Protein AF-A0A8T7EUI3-F1 (afdb_monomer)

pLDDT: mean 72.47, std 16.85, range [37.56, 93.69]

Sequence (230 aa):
MLGSYPFPSWFANTVIYAVFVTILRLAFDLLAGYALARMTFPGRRLMFFVVLGTLMIPAVVLIIPRFIILREIGILNTYQGLIFALAADAFGVFLMKQFFESIPTEIEEAAQVDGANRFTMFFRIVLPMATPAPHRADDLQLSGDVEQLHGRADHRRRQGGLMESAAGHGAAQGAVRRDAGVEHVPRRRGVHHHSNGDPVLRLPALLRGRRELFGPQGMTAARLRDGGVG

Solvent-accessible surface area (backbone atoms only — not comparable to full-atom values): 14368 Å² total; per-residue (Å²): 136,78,85,84,57,71,55,71,59,54,50,50,53,50,51,55,47,53,53,52,34,51,54,48,19,50,53,44,16,47,50,51,5,46,44,67,53,70,54,89,56,96,59,49,69,57,53,51,51,52,35,55,53,49,60,73,49,58,72,76,70,51,49,60,61,49,51,50,55,30,50,76,72,67,31,55,94,36,75,65,30,56,34,63,71,57,28,67,50,49,64,50,22,50,52,36,20,54,54,53,63,69,51,66,64,66,63,55,52,51,41,44,74,74,66,46,49,71,68,52,42,42,65,72,51,52,48,59,69,73,43,85,57,67,82,52,55,56,54,54,51,48,55,56,50,53,50,53,52,50,54,54,50,52,54,50,52,54,51,52,54,50,52,54,52,50,53,56,51,52,65,60,52,67,73,65,68,82,76,77,77,86,88,90,87,88,85,89,78,88,84,88,86,88,82,84,87,85,94,70,88,80,75,76,94,80,82,86,84,84,88,80,89,77,78,90,80,87,73,91,76,90,88,90,88,84,81,85,89,133

Mean predicted aligned error: 18.72 Å

Nearest PDB structures (foldseek):
  4tqv-assembly2_F  TM=9.045E-01  e=5.772E-06  Sphingomonas sp.
  2r6g-assembly1_G  TM=8.383E-01  e=9.291E-05  Escherichia coli K-12
  3puv-assembly1_G  TM=8.392E-01  e=1.564E-04  Escherichia coli K-12
  4jbw-assembly2_I  TM=7.938E-01  e=4.185E-04  Escherichia coli K-12

Structure (mmCIF, N/CA/C/O backbone):
data_AF-A0A8T7EUI3-F1
#
_entry.id   AF-A0A8T7EUI3-F1
#
loop_
_atom_site.group_PDB
_atom_site.id
_atom_site.type_symbol
_atom_site.label_atom_id
_atom_site.label_alt_id
_atom_site.label_comp_id
_atom_site.label_asym_id
_atom_site.label_entity_id
_atom_site.label_seq_id
_atom_site.pdbx_PDB_ins_code
_atom_site.Cartn_x
_atom_site.Cartn_y
_atom_site.Cartn_z
_atom_site.occupancy
_atom_site.B_iso_or_equiv
_atom_site.auth_seq_id
_atom_site.auth_comp_id
_atom_site.auth_asym_id
_atom_site.auth_atom_id
_atom_site.pdbx_PDB_model_num
ATOM 1 N N . MET A 1 1 ? 34.599 -2.472 -21.985 1.00 50.53 1 MET A N 1
ATOM 2 C CA . MET A 1 1 ? 33.401 -2.422 -22.858 1.00 50.53 1 MET A CA 1
ATOM 3 C C . MET A 1 1 ? 32.114 -1.958 -22.143 1.00 50.53 1 MET A C 1
ATOM 5 O O . MET A 1 1 ? 31.090 -1.871 -22.796 1.00 50.53 1 MET A O 1
ATOM 9 N N . LEU A 1 2 ? 32.147 -1.577 -20.851 1.00 57.50 2 LEU A N 1
ATOM 10 C CA . LEU A 1 2 ? 30.978 -1.081 -20.089 1.00 57.50 2 LEU A CA 1
ATOM 11 C C . LEU A 1 2 ? 30.831 0.461 -20.056 1.00 57.50 2 LEU A C 1
ATOM 13 O O . LEU A 1 2 ? 29.859 0.965 -19.513 1.00 57.50 2 LEU A O 1
ATOM 17 N N . GLY A 1 3 ? 31.785 1.216 -20.617 1.00 59.91 3 GLY A N 1
ATOM 18 C CA . GLY A 1 3 ? 31.834 2.686 -20.517 1.00 59.91 3 GLY A CA 1
ATOM 19 C C . GLY A 1 3 ? 31.151 3.465 -21.650 1.00 59.91 3 GLY A C 1
ATOM 20 O O . GLY A 1 3 ? 31.160 4.688 -21.615 1.00 59.91 3 GLY A O 1
ATOM 21 N N . SER A 1 4 ? 30.589 2.785 -22.657 1.00 64.31 4 SER A N 1
ATOM 22 C CA . SER A 1 4 ? 30.016 3.420 -23.863 1.00 64.31 4 SER A CA 1
ATOM 23 C C . SER A 1 4 ? 28.486 3.382 -23.928 1.00 64.31 4 SER A C 1
ATOM 25 O O . SER A 1 4 ? 27.907 3.916 -24.867 1.00 64.31 4 SER A O 1
ATOM 27 N N . TYR A 1 5 ? 27.825 2.774 -22.939 1.00 65.25 5 TYR A N 1
ATOM 28 C CA . TYR A 1 5 ? 26.369 2.798 -22.814 1.00 65.25 5 TYR A CA 1
ATOM 29 C C . TYR A 1 5 ? 25.971 3.729 -21.666 1.00 65.25 5 TYR A C 1
ATOM 31 O O . TYR A 1 5 ? 26.612 3.679 -20.614 1.00 65.25 5 TYR A O 1
ATOM 39 N N . PRO A 1 6 ? 24.894 4.527 -21.802 1.00 77.06 6 PRO A N 1
ATOM 40 C CA . PRO A 1 6 ? 24.341 5.341 -20.718 1.00 77.06 6 PRO A CA 1
ATOM 41 C C . PRO A 1 6 ? 23.613 4.467 -19.673 1.00 77.06 6 PRO A C 1
ATOM 43 O O . PRO A 1 6 ? 22.503 4.767 -19.237 1.00 77.06 6 PRO A O 1
ATOM 46 N N . PHE A 1 7 ? 24.243 3.364 -19.259 1.00 79.31 7 PHE A N 1
ATOM 47 C CA . PHE A 1 7 ? 23.735 2.417 -18.274 1.00 79.31 7 PHE A CA 1
ATOM 48 C C . PHE A 1 7 ? 23.413 3.087 -16.927 1.00 79.31 7 PHE A C 1
ATOM 50 O O . PHE A 1 7 ? 22.321 2.841 -16.414 1.00 79.31 7 PHE A O 1
ATOM 57 N N . PRO A 1 8 ? 24.255 3.993 -16.377 1.00 80.50 8 PRO A N 1
ATOM 58 C CA . PRO A 1 8 ? 23.914 4.707 -15.146 1.00 80.50 8 PRO A CA 1
ATOM 59 C C . PRO A 1 8 ? 22.635 5.545 -15.272 1.00 80.50 8 PRO A C 1
ATOM 61 O O . PRO A 1 8 ? 21.839 5.590 -14.340 1.00 80.50 8 PRO A O 1
ATOM 64 N N . SER A 1 9 ? 22.399 6.168 -16.431 1.00 80.38 9 SER A N 1
ATOM 65 C CA . SER A 1 9 ? 21.204 6.983 -16.678 1.00 80.38 9 SER A CA 1
ATOM 66 C C . SER A 1 9 ? 19.942 6.128 -16.812 1.00 80.38 9 SER A C 1
ATOM 68 O O . SER A 1 9 ? 18.905 6.477 -16.256 1.00 80.38 9 SER A O 1
ATOM 70 N N . TRP A 1 10 ? 20.011 4.983 -17.499 1.00 83.31 10 TRP A N 1
ATOM 71 C CA . TRP A 1 10 ? 18.878 4.050 -17.597 1.00 83.31 10 TRP A CA 1
ATOM 72 C C . TRP A 1 10 ? 18.532 3.413 -16.254 1.00 83.31 10 TRP A C 1
ATOM 74 O O . TRP A 1 10 ? 17.355 3.292 -15.903 1.00 83.31 10 TRP A O 1
ATOM 84 N N . PHE A 1 11 ? 19.556 3.054 -15.482 1.00 86.50 11 PHE A N 1
ATOM 85 C CA . PHE A 1 11 ? 19.379 2.551 -14.130 1.00 86.50 11 PHE A CA 1
ATOM 86 C C . PHE A 1 11 ? 18.736 3.611 -13.226 1.00 86.50 11 PHE A C 1
ATOM 88 O O . PHE A 1 11 ? 17.712 3.334 -12.605 1.00 86.50 11 PHE A O 1
ATOM 95 N N . ALA A 1 12 ? 19.258 4.843 -13.220 1.00 85.56 12 ALA A N 1
ATOM 96 C CA . ALA A 1 12 ? 18.688 5.948 -12.448 1.00 85.56 12 ALA A CA 1
ATOM 97 C C . ALA A 1 12 ? 17.225 6.231 -12.827 1.00 85.56 12 ALA A C 1
ATOM 99 O O . ALA A 1 12 ? 16.380 6.329 -11.939 1.00 85.56 12 ALA A O 1
ATOM 100 N N . ASN A 1 13 ? 16.896 6.271 -14.123 1.00 86.00 13 ASN A N 1
ATOM 101 C CA . ASN A 1 13 ? 15.515 6.447 -14.584 1.00 86.00 13 ASN A CA 1
ATOM 102 C C . ASN A 1 13 ? 14.594 5.338 -14.066 1.00 86.00 13 ASN A C 1
ATOM 104 O O . ASN A 1 13 ? 13.492 5.624 -13.611 1.00 86.00 13 ASN A O 1
ATOM 108 N N . THR A 1 14 ? 15.055 4.086 -14.085 1.00 85.38 14 THR A N 1
ATOM 109 C CA . THR A 1 14 ? 14.278 2.936 -13.600 1.00 85.38 14 THR A CA 1
ATOM 110 C C . THR A 1 14 ? 14.067 2.991 -12.089 1.00 85.38 14 THR A C 1
ATOM 112 O O . THR A 1 14 ? 12.967 2.715 -11.618 1.00 85.38 14 THR A O 1
ATOM 115 N N . VAL A 1 15 ? 15.090 3.377 -11.320 1.00 89.69 15 VAL A N 1
ATOM 116 C CA . VAL A 1 15 ? 14.990 3.516 -9.858 1.00 89.69 15 VAL A CA 1
ATOM 117 C C . VAL A 1 15 ? 14.030 4.639 -9.486 1.00 89.69 15 VAL A C 1
ATOM 119 O O . VAL A 1 15 ? 13.109 4.413 -8.705 1.00 89.69 15 VAL A O 1
ATOM 122 N N . ILE A 1 16 ? 14.204 5.826 -10.073 1.00 87.06 16 ILE A N 1
ATOM 123 C CA . ILE A 1 16 ? 13.314 6.973 -9.849 1.00 87.06 16 ILE A CA 1
ATOM 124 C C . ILE A 1 16 ? 11.878 6.559 -10.168 1.00 87.06 16 ILE A C 1
ATOM 126 O O . ILE A 1 16 ? 10.975 6.728 -9.351 1.00 87.06 16 ILE A O 1
ATOM 130 N N . TYR A 1 17 ? 11.686 5.934 -11.325 1.00 84.38 17 TYR A N 1
ATOM 131 C CA . TYR A 1 17 ? 10.397 5.430 -11.759 1.00 84.38 17 TYR A CA 1
ATOM 132 C C . TYR A 1 17 ? 9.776 4.432 -10.766 1.00 84.38 17 TYR A C 1
ATOM 134 O O . TYR A 1 17 ? 8.631 4.609 -10.347 1.00 84.38 17 TYR A O 1
ATOM 142 N N . ALA A 1 18 ? 10.528 3.411 -10.348 1.00 87.19 18 ALA A N 1
ATOM 143 C CA . ALA A 1 18 ? 10.055 2.394 -9.414 1.00 87.19 18 ALA A CA 1
ATOM 144 C C . ALA A 1 18 ? 9.650 3.000 -8.063 1.00 87.19 18 ALA A C 1
ATOM 146 O O . ALA A 1 18 ? 8.628 2.608 -7.496 1.00 87.19 18 ALA A O 1
ATOM 147 N N . VAL A 1 19 ? 10.404 3.989 -7.572 1.00 89.25 19 VAL A N 1
ATOM 148 C CA . VAL A 1 19 ? 10.082 4.717 -6.338 1.00 89.25 19 VAL A CA 1
ATOM 149 C C . VAL A 1 19 ? 8.762 5.470 -6.485 1.00 89.25 19 VAL A C 1
ATOM 151 O O . VAL A 1 19 ? 7.876 5.304 -5.648 1.00 89.25 19 VAL A O 1
ATOM 154 N N . PHE A 1 20 ? 8.586 6.236 -7.564 1.00 88.31 20 PHE A N 1
ATOM 155 C CA . PHE A 1 20 ? 7.346 6.981 -7.805 1.00 88.31 20 PHE A CA 1
ATOM 156 C C . PHE A 1 20 ? 6.125 6.063 -7.908 1.00 88.31 20 PHE A C 1
ATOM 158 O O . PHE A 1 20 ? 5.111 6.326 -7.259 1.00 88.31 20 PHE A O 1
ATOM 165 N N . VAL A 1 21 ? 6.225 4.966 -8.665 1.00 87.62 21 VAL A N 1
ATOM 166 C CA . VAL A 1 21 ? 5.143 3.973 -8.771 1.00 87.62 21 VAL A CA 1
ATOM 167 C C . VAL A 1 21 ? 4.812 3.373 -7.418 1.00 87.62 21 VAL A C 1
ATOM 169 O O . VAL A 1 21 ? 3.640 3.259 -7.078 1.00 87.62 21 VAL A O 1
ATOM 172 N N . THR A 1 22 ? 5.829 2.995 -6.644 1.00 88.19 22 THR A N 1
ATOM 173 C CA . THR A 1 22 ? 5.627 2.360 -5.339 1.00 88.19 22 THR A CA 1
ATOM 174 C C . THR A 1 22 ? 4.929 3.312 -4.376 1.00 88.19 22 THR A C 1
ATOM 176 O O . THR A 1 22 ? 3.949 2.922 -3.749 1.00 88.19 22 THR A O 1
ATOM 179 N N . ILE A 1 23 ? 5.372 4.571 -4.299 1.00 89.06 23 ILE A N 1
ATOM 180 C CA . ILE A 1 23 ? 4.742 5.590 -3.448 1.00 89.06 23 ILE A CA 1
ATOM 181 C C . ILE A 1 23 ? 3.289 5.810 -3.863 1.00 89.06 23 ILE A C 1
ATOM 183 O O . ILE A 1 23 ? 2.402 5.812 -3.011 1.00 89.06 23 ILE A O 1
ATOM 187 N N . LEU A 1 24 ? 3.038 5.976 -5.163 1.00 89.19 24 LEU A N 1
ATOM 188 C CA . LEU A 1 24 ? 1.694 6.241 -5.658 1.00 89.19 24 LEU A CA 1
ATOM 189 C C . LEU A 1 24 ? 0.767 5.047 -5.408 1.00 89.19 24 LEU A C 1
ATOM 191 O O . LEU A 1 24 ? -0.344 5.229 -4.918 1.00 89.19 24 LEU A O 1
ATOM 195 N N . ARG A 1 25 ? 1.250 3.831 -5.676 1.00 89.56 25 ARG A N 1
ATOM 196 C CA . ARG A 1 25 ? 0.521 2.589 -5.420 1.00 89.56 25 ARG A CA 1
ATOM 197 C C . ARG A 1 25 ? 0.170 2.435 -3.949 1.00 89.56 25 ARG A C 1
ATOM 199 O O . ARG A 1 25 ? -0.991 2.223 -3.627 1.00 89.56 25 ARG A O 1
ATOM 206 N N . LEU A 1 26 ? 1.139 2.627 -3.056 1.00 89.06 26 LEU A N 1
ATOM 207 C CA . LEU A 1 26 ? 0.891 2.589 -1.616 1.00 89.06 26 LEU A CA 1
ATOM 208 C C . LEU A 1 26 ? -0.128 3.648 -1.197 1.00 89.06 26 LEU A C 1
ATOM 210 O O . LEU A 1 26 ? -1.031 3.340 -0.428 1.00 89.06 26 LEU A O 1
ATOM 214 N N . ALA A 1 27 ? -0.031 4.873 -1.715 1.00 89.12 27 ALA A N 1
ATOM 215 C CA . ALA A 1 27 ? -0.994 5.924 -1.404 1.00 89.12 27 ALA A CA 1
ATOM 216 C C . ALA A 1 27 ? -2.425 5.537 -1.822 1.00 89.12 27 ALA A C 1
ATOM 218 O O . ALA A 1 27 ? -3.356 5.714 -1.033 1.00 89.12 27 ALA A O 1
ATOM 219 N N . PHE A 1 28 ? -2.602 4.968 -3.020 1.00 90.19 28 PHE A N 1
ATOM 220 C CA . PHE A 1 28 ? -3.902 4.474 -3.483 1.00 90.19 28 PHE A CA 1
ATOM 221 C C . PHE A 1 28 ? -4.403 3.291 -2.655 1.00 90.19 28 PHE A C 1
ATOM 223 O O . PHE A 1 28 ? -5.555 3.305 -2.222 1.00 90.19 28 PHE A O 1
ATOM 230 N N . ASP A 1 29 ? -3.551 2.301 -2.395 1.00 90.31 29 ASP A N 1
ATOM 231 C CA . ASP A 1 29 ? -3.914 1.095 -1.651 1.00 90.31 29 ASP A CA 1
ATOM 232 C C . ASP A 1 29 ? -4.283 1.425 -0.195 1.00 90.31 29 ASP A C 1
ATOM 234 O O . ASP A 1 29 ? -5.276 0.911 0.326 1.00 90.31 29 ASP A O 1
ATOM 238 N N . LEU A 1 30 ? -3.542 2.335 0.448 1.00 90.56 30 LEU A N 1
ATOM 239 C CA . LEU A 1 30 ? -3.835 2.833 1.794 1.00 90.56 30 LEU A CA 1
ATOM 240 C C . LEU A 1 30 ? -5.157 3.604 1.827 1.00 90.56 30 LEU A C 1
ATOM 242 O O . LEU A 1 30 ? -5.981 3.375 2.711 1.00 90.56 30 LEU A O 1
ATOM 246 N N . LEU A 1 31 ? -5.390 4.503 0.867 1.00 89.88 31 LEU A N 1
ATOM 247 C CA . LEU A 1 31 ? -6.608 5.311 0.847 1.00 89.88 31 LEU A CA 1
ATOM 248 C C . LEU A 1 31 ? -7.845 4.453 0.551 1.00 89.88 31 LEU A C 1
ATOM 250 O O . LEU A 1 31 ? -8.866 4.580 1.229 1.00 89.88 31 LEU A O 1
ATOM 254 N N . ALA A 1 32 ? -7.745 3.545 -0.420 1.00 91.12 32 ALA A N 1
ATOM 255 C CA . ALA A 1 32 ? -8.809 2.608 -0.756 1.00 91.12 32 ALA A CA 1
ATOM 256 C C . ALA A 1 32 ? -9.071 1.628 0.396 1.00 91.12 32 ALA A C 1
ATOM 258 O O . ALA A 1 32 ? -10.223 1.434 0.785 1.00 91.12 32 ALA A O 1
ATOM 259 N N . GLY A 1 33 ? -8.021 1.062 0.996 1.00 90.75 33 GLY A N 1
ATOM 260 C CA . GLY A 1 33 ? -8.138 0.193 2.164 1.00 90.75 33 GLY A CA 1
ATOM 261 C C . GLY A 1 33 ? -8.832 0.895 3.334 1.00 90.75 33 GLY A C 1
ATOM 262 O O . GLY A 1 33 ? -9.759 0.334 3.921 1.00 90.75 33 GLY A O 1
ATOM 263 N N . TYR A 1 34 ? -8.445 2.141 3.632 1.00 89.75 34 TYR A N 1
ATOM 264 C CA . TYR A 1 34 ? -9.028 2.927 4.724 1.00 89.75 34 TYR A CA 1
ATOM 265 C C . TYR A 1 34 ? -10.493 3.272 4.446 1.00 89.75 34 TYR A C 1
ATOM 267 O O . TYR A 1 34 ? -11.347 3.118 5.322 1.00 89.75 34 TYR A O 1
ATOM 275 N N . ALA A 1 35 ? -10.819 3.654 3.207 1.00 90.00 35 ALA A N 1
ATOM 276 C CA . ALA A 1 35 ? -12.195 3.901 2.793 1.00 90.00 35 ALA A CA 1
ATOM 277 C C . ALA A 1 35 ? -13.068 2.640 2.928 1.00 90.00 35 ALA A C 1
ATOM 279 O O . ALA A 1 35 ? -14.170 2.713 3.471 1.00 90.00 35 ALA A O 1
ATOM 280 N N . LEU A 1 36 ? -12.583 1.470 2.496 1.00 89.44 36 LEU A N 1
ATOM 281 C CA . LEU A 1 36 ? -13.335 0.217 2.624 1.00 89.44 36 LEU A CA 1
ATOM 282 C C . LEU A 1 36 ? -13.467 -0.268 4.078 1.00 89.44 36 LEU A C 1
ATOM 284 O O . LEU A 1 36 ? -14.469 -0.912 4.398 1.00 89.44 36 LEU A O 1
ATOM 288 N N . ALA A 1 37 ? -12.491 0.015 4.944 1.00 88.94 37 ALA A N 1
ATOM 289 C CA . ALA A 1 37 ? -12.527 -0.377 6.353 1.00 88.94 37 ALA A CA 1
ATOM 290 C C . ALA A 1 37 ? -13.416 0.555 7.197 1.00 88.94 37 ALA A C 1
ATOM 292 O O . ALA A 1 37 ? -14.290 0.086 7.933 1.00 88.94 37 ALA A O 1
ATOM 293 N N . ARG A 1 38 ? -13.233 1.879 7.077 1.00 84.94 38 ARG A N 1
ATOM 294 C CA . ARG A 1 38 ? -13.828 2.873 7.990 1.00 84.94 38 ARG A CA 1
ATOM 295 C C . ARG A 1 38 ? -15.002 3.655 7.416 1.00 84.94 38 ARG A C 1
ATOM 297 O O . ARG A 1 38 ? -15.903 4.008 8.173 1.00 84.94 38 ARG A O 1
ATOM 304 N N . MET A 1 39 ? -15.050 3.923 6.109 1.00 84.62 39 MET A N 1
ATOM 305 C CA . MET A 1 39 ? -16.194 4.655 5.552 1.00 84.62 39 MET A CA 1
ATOM 306 C C . MET A 1 39 ? -17.415 3.739 5.430 1.00 84.62 39 MET A C 1
ATOM 308 O O . MET A 1 39 ? -17.329 2.580 5.019 1.00 84.62 39 MET A O 1
ATOM 312 N N . THR A 1 40 ? -18.580 4.269 5.791 1.00 80.94 40 THR A N 1
ATOM 313 C CA . THR A 1 40 ? -19.881 3.610 5.661 1.00 80.94 40 THR A CA 1
ATOM 314 C C . THR A 1 40 ? -20.644 4.254 4.506 1.00 80.94 40 THR A C 1
ATOM 316 O O . THR A 1 40 ? -21.309 5.271 4.661 1.00 80.94 40 THR A O 1
ATOM 319 N N . PHE A 1 41 ? -20.520 3.677 3.309 1.00 87.38 41 PHE A N 1
ATOM 320 C CA . PHE A 1 41 ? -21.234 4.130 2.111 1.00 87.38 41 PHE A CA 1
ATOM 321 C C . PHE A 1 41 ? -22.056 2.986 1.493 1.00 87.38 41 PHE A C 1
ATOM 323 O O . PHE A 1 41 ? -21.683 1.810 1.631 1.00 87.38 41 PHE A O 1
ATOM 330 N N . PRO A 1 42 ? -23.181 3.292 0.818 1.00 84.56 42 PRO A N 1
ATOM 331 C CA . PRO A 1 42 ? -23.996 2.274 0.166 1.00 84.56 42 PRO A CA 1
ATOM 332 C C . PRO A 1 42 ? -23.174 1.572 -0.926 1.00 84.56 42 PRO A C 1
ATOM 334 O O . PRO A 1 42 ? -22.632 2.215 -1.818 1.00 84.56 42 PRO A O 1
ATOM 337 N N . GLY A 1 43 ? -23.038 0.245 -0.834 1.00 87.44 43 GLY A N 1
ATOM 338 C CA . GLY A 1 43 ? -22.251 -0.561 -1.780 1.00 87.44 43 GLY A CA 1
ATOM 339 C C . GLY A 1 43 ? -20.849 -0.967 -1.310 1.00 87.44 43 GLY A C 1
ATOM 340 O O . GLY A 1 43 ? -20.182 -1.727 -2.011 1.00 87.44 43 GLY A O 1
ATOM 341 N N . ARG A 1 44 ? -20.412 -0.574 -0.104 1.00 86.94 44 ARG A N 1
ATOM 342 C CA . ARG A 1 44 ? -19.101 -0.970 0.458 1.00 86.94 44 ARG A CA 1
ATOM 343 C C . ARG A 1 44 ? -18.839 -2.478 0.406 1.00 86.94 44 ARG A C 1
ATOM 345 O O . ARG A 1 44 ? -17.757 -2.917 0.027 1.00 86.94 44 ARG A O 1
ATOM 352 N N . ARG A 1 45 ? -19.842 -3.282 0.773 1.00 88.75 45 ARG A N 1
ATOM 353 C CA . ARG A 1 45 ? -19.737 -4.749 0.784 1.00 88.75 45 ARG A CA 1
ATOM 354 C C . ARG A 1 45 ? -19.573 -5.320 -0.626 1.00 88.75 45 ARG A C 1
ATOM 356 O O . ARG A 1 45 ? -18.781 -6.234 -0.811 1.00 88.75 45 ARG A O 1
ATOM 363 N N . LEU A 1 46 ? -20.277 -4.753 -1.607 1.00 93.38 46 LEU A N 1
ATOM 364 C CA . LEU A 1 46 ? -20.145 -5.142 -3.009 1.00 93.38 46 LEU A CA 1
ATOM 365 C C . LEU A 1 46 ? -18.747 -4.805 -3.535 1.00 93.38 46 LEU A C 1
ATOM 367 O O . LEU A 1 46 ? -18.094 -5.676 -4.096 1.00 93.38 46 LEU A O 1
ATOM 371 N N . MET A 1 47 ? -18.255 -3.589 -3.281 1.00 91.69 47 MET A N 1
ATOM 372 C CA . MET A 1 47 ? -16.898 -3.181 -3.666 1.00 91.69 47 MET A CA 1
ATOM 373 C C . MET A 1 47 ? -15.836 -4.098 -3.057 1.00 91.69 47 MET A C 1
ATOM 375 O O . MET A 1 47 ? -14.913 -4.518 -3.748 1.00 91.69 47 MET A O 1
ATOM 379 N N . PHE A 1 48 ? -15.996 -4.485 -1.789 1.00 90.81 48 PHE A N 1
ATOM 380 C CA . PHE A 1 48 ? -15.085 -5.441 -1.167 1.00 90.81 48 PHE A CA 1
ATOM 381 C C . PHE A 1 48 ? -15.121 -6.817 -1.846 1.00 90.81 48 PHE A C 1
ATOM 383 O O . PHE A 1 48 ? -14.071 -7.402 -2.094 1.00 90.81 48 PHE A O 1
ATOM 390 N N . PHE A 1 49 ? -16.306 -7.321 -2.203 1.00 93.69 49 PHE A N 1
ATOM 391 C CA . PHE A 1 49 ? -16.417 -8.569 -2.961 1.00 93.69 49 PHE A CA 1
ATOM 392 C C . PHE A 1 49 ? -15.826 -8.470 -4.369 1.00 93.69 49 PHE A C 1
ATOM 394 O O . PHE A 1 49 ? -15.248 -9.443 -4.838 1.00 93.69 49 PHE A O 1
ATOM 401 N N . VAL A 1 50 ? -15.906 -7.311 -5.027 1.00 93.31 50 VAL A N 1
ATOM 402 C CA . VAL A 1 50 ? -15.229 -7.076 -6.314 1.00 93.31 50 VAL A CA 1
ATOM 403 C C . VAL A 1 50 ? -13.709 -7.129 -6.148 1.00 93.31 50 VAL A C 1
ATOM 405 O O . VAL A 1 50 ? -13.029 -7.779 -6.944 1.00 93.31 50 VAL A O 1
ATOM 408 N N . VAL A 1 51 ? -13.170 -6.514 -5.089 1.00 91.94 51 VAL A N 1
ATOM 409 C CA . VAL A 1 51 ? -11.737 -6.605 -4.760 1.00 91.94 51 VAL A CA 1
ATOM 410 C C . VAL A 1 51 ? -11.341 -8.066 -4.545 1.00 91.94 51 VAL A C 1
ATOM 412 O O . VAL A 1 51 ? -10.410 -8.537 -5.191 1.00 91.94 51 VAL A O 1
ATOM 415 N N . LEU A 1 52 ? -12.095 -8.813 -3.731 1.00 92.81 52 LEU A N 1
ATOM 416 C CA . LEU A 1 52 ? -11.872 -10.248 -3.512 1.00 92.81 52 LEU A CA 1
ATOM 417 C C . LEU A 1 52 ? -11.958 -11.069 -4.808 1.00 92.81 52 LEU A C 1
ATOM 419 O O . LEU A 1 52 ? -11.116 -11.930 -5.044 1.00 92.81 52 LEU A O 1
ATOM 423 N N . GLY A 1 53 ? -12.938 -10.786 -5.669 1.00 93.50 53 GLY A N 1
ATOM 424 C CA . GLY A 1 53 ? -13.078 -11.437 -6.972 1.00 93.50 53 GLY A CA 1
ATOM 425 C C . GLY A 1 53 ? -11.879 -11.172 -7.881 1.00 93.50 53 GLY A C 1
ATOM 426 O O . GLY A 1 53 ? -11.415 -12.073 -8.573 1.00 93.50 53 GLY A O 1
ATOM 427 N N . THR A 1 54 ? -11.310 -9.967 -7.811 1.00 89.81 54 THR A N 1
ATOM 428 C CA . THR A 1 54 ? -10.091 -9.618 -8.552 1.00 89.81 54 THR A CA 1
ATOM 429 C C . THR A 1 54 ? -8.881 -10.415 -8.058 1.00 89.81 54 THR A C 1
ATOM 431 O O . THR A 1 54 ? -8.041 -10.780 -8.871 1.00 89.81 54 THR A O 1
ATOM 434 N N . LEU A 1 55 ? -8.810 -10.761 -6.764 1.00 90.06 55 LEU A N 1
ATOM 435 C CA . LEU A 1 55 ? -7.735 -11.610 -6.222 1.00 90.06 55 LEU A CA 1
ATOM 436 C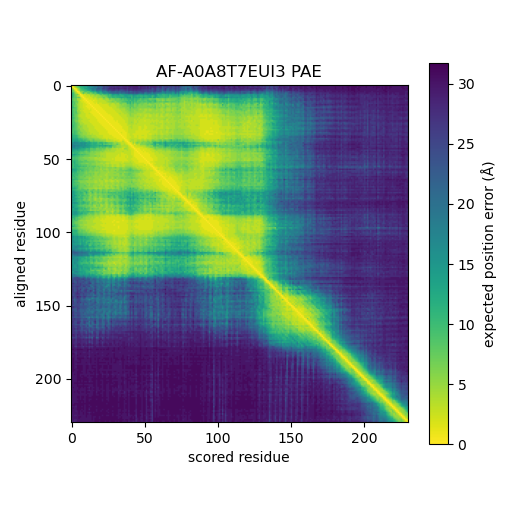 C . LEU A 1 55 ? -7.798 -13.055 -6.716 1.00 90.06 55 LEU A C 1
ATOM 438 O O . LEU A 1 55 ? -6.778 -13.740 -6.724 1.00 90.06 55 LEU A O 1
ATOM 442 N N . MET A 1 56 ? -8.981 -13.527 -7.124 1.00 92.38 56 MET A N 1
ATOM 443 C CA . MET A 1 56 ? -9.125 -14.858 -7.719 1.00 92.38 56 MET A CA 1
ATOM 444 C C . MET A 1 56 ? -8.499 -14.929 -9.115 1.00 92.38 56 MET A C 1
ATOM 446 O O . MET A 1 56 ? -8.156 -16.015 -9.580 1.00 92.38 56 MET A O 1
ATOM 450 N N . ILE A 1 57 ? -8.341 -13.779 -9.780 1.00 90.31 57 ILE A N 1
ATOM 451 C CA . ILE A 1 57 ? -7.686 -13.680 -11.078 1.00 90.31 57 ILE A CA 1
ATOM 452 C C . ILE A 1 57 ? -6.186 -13.461 -10.837 1.00 90.31 57 ILE A C 1
ATOM 454 O O . ILE A 1 57 ? -5.793 -12.444 -10.263 1.00 90.31 57 ILE A O 1
ATOM 458 N N . PRO A 1 58 ? -5.312 -14.373 -11.292 1.00 88.06 58 PRO A N 1
ATOM 459 C CA . PRO A 1 58 ? -3.878 -14.202 -11.114 1.00 88.06 58 PRO A CA 1
ATOM 460 C C . PRO A 1 58 ? -3.386 -12.961 -11.868 1.00 88.06 58 PRO A C 1
ATOM 462 O O . PRO A 1 58 ? -3.738 -12.741 -13.029 1.00 88.06 58 PRO A O 1
ATOM 465 N N . ALA A 1 59 ? -2.515 -12.173 -11.230 1.00 83.12 59 ALA A N 1
ATOM 466 C CA . ALA A 1 59 ? -2.050 -10.881 -11.748 1.00 83.12 59 ALA A CA 1
ATOM 467 C C . ALA A 1 59 ? -1.451 -10.955 -13.167 1.00 83.12 59 ALA A C 1
ATOM 469 O O . ALA A 1 59 ? -1.574 -10.007 -13.939 1.00 83.12 59 ALA A O 1
ATOM 470 N N . VAL A 1 60 ? -0.860 -12.096 -13.538 1.00 88.62 60 VAL A N 1
ATOM 471 C CA . VAL A 1 60 ? -0.283 -12.332 -14.873 1.00 88.62 60 VAL A CA 1
ATOM 472 C C . VAL A 1 60 ? -1.344 -12.285 -15.979 1.00 88.62 60 VAL A C 1
ATOM 474 O O . VAL A 1 60 ? -1.078 -11.771 -17.062 1.00 88.62 60 VAL A O 1
ATOM 477 N N . VAL A 1 61 ? -2.569 -12.744 -15.705 1.00 91.19 61 VAL A N 1
ATOM 478 C CA . VAL A 1 61 ? -3.678 -12.727 -16.678 1.00 91.19 61 VAL A CA 1
ATOM 479 C C . VAL A 1 61 ? -4.172 -11.301 -16.928 1.00 91.19 61 VAL A C 1
ATOM 481 O O . VAL A 1 61 ? -4.610 -10.983 -18.030 1.00 91.19 61 VAL A O 1
ATOM 484 N N . LEU A 1 62 ? -4.036 -10.413 -15.939 1.00 87.81 62 LEU A N 1
ATOM 485 C CA . LEU A 1 62 ? -4.430 -9.008 -16.053 1.00 87.81 62 LEU A CA 1
ATOM 486 C C . LEU A 1 62 ? -3.435 -8.156 -16.860 1.00 87.81 62 LEU A C 1
ATOM 488 O O . LEU A 1 62 ? -3.756 -7.019 -17.200 1.00 87.81 62 LEU A O 1
ATOM 492 N N . ILE A 1 63 ? -2.256 -8.682 -17.213 1.00 87.19 63 ILE A N 1
ATOM 493 C CA . ILE A 1 63 ? -1.243 -7.940 -17.983 1.00 87.19 63 ILE A CA 1
ATOM 494 C C . ILE A 1 63 ? -1.761 -7.592 -19.385 1.00 87.19 63 ILE A C 1
ATOM 496 O O . ILE A 1 63 ? -1.654 -6.442 -19.807 1.00 87.19 63 ILE A O 1
ATOM 500 N N . ILE A 1 64 ? -2.357 -8.560 -20.088 1.00 90.25 64 ILE A N 1
ATOM 501 C CA . ILE A 1 64 ? -2.880 -8.373 -21.451 1.00 90.25 64 ILE A CA 1
ATOM 502 C C . ILE A 1 64 ? -3.985 -7.303 -21.493 1.00 90.25 64 ILE A C 1
ATOM 504 O O . ILE A 1 64 ? -3.841 -6.347 -22.259 1.00 90.25 64 ILE A O 1
ATOM 508 N N . PRO A 1 65 ? -5.065 -7.384 -20.686 1.00 88.56 65 PRO A N 1
ATOM 509 C CA . PRO A 1 65 ? -6.114 -6.370 -20.726 1.00 88.56 65 PRO A CA 1
ATOM 510 C C . PRO A 1 65 ? -5.610 -4.992 -20.282 1.00 88.56 65 PRO A C 1
ATOM 512 O O . PRO A 1 65 ? -5.981 -3.995 -20.897 1.00 88.56 65 PRO A O 1
ATOM 515 N N . ARG A 1 66 ?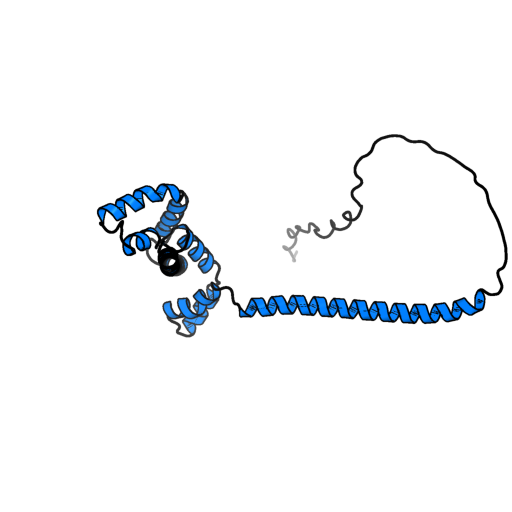 -4.707 -4.908 -19.291 1.00 85.69 66 ARG A N 1
ATOM 516 C CA . ARG A 1 66 ? -4.074 -3.629 -18.918 1.00 85.69 66 ARG A CA 1
ATOM 517 C C . ARG A 1 66 ? -3.302 -3.022 -20.091 1.00 85.69 66 ARG A C 1
ATOM 519 O O . ARG A 1 66 ? -3.433 -1.829 -20.345 1.00 85.69 66 ARG A O 1
ATOM 526 N N . PHE A 1 67 ? -2.547 -3.831 -20.834 1.00 86.44 67 PHE A N 1
ATOM 527 C CA . PHE A 1 67 ? -1.816 -3.376 -22.018 1.00 86.44 67 PHE A CA 1
ATOM 528 C C . PHE A 1 67 ? -2.753 -2.826 -23.103 1.00 86.44 67 PHE A C 1
ATOM 530 O O . PHE A 1 67 ? -2.476 -1.768 -23.665 1.00 86.44 67 PHE A O 1
ATOM 537 N N . ILE A 1 68 ? -3.874 -3.504 -23.376 1.00 89.56 68 ILE A N 1
ATOM 538 C CA . ILE A 1 68 ? -4.860 -3.052 -24.373 1.00 89.56 68 ILE A CA 1
ATOM 539 C C . ILE A 1 68 ? -5.447 -1.693 -23.972 1.00 89.56 68 ILE A C 1
ATOM 541 O O . ILE A 1 68 ? -5.420 -0.769 -24.782 1.00 89.56 68 ILE A O 1
ATOM 545 N N . ILE A 1 69 ? -5.871 -1.535 -22.713 1.00 89.12 69 ILE A N 1
ATOM 546 C CA . ILE A 1 69 ? -6.423 -0.270 -22.197 1.00 89.12 69 ILE A CA 1
ATOM 547 C C . ILE A 1 69 ? -5.408 0.874 -22.356 1.00 89.12 69 ILE A C 1
ATOM 549 O O . ILE A 1 69 ? -5.732 1.937 -22.878 1.00 89.12 69 ILE A O 1
ATOM 553 N N . LEU A 1 70 ? -4.149 0.656 -21.968 1.00 86.94 70 LEU A N 1
ATOM 554 C CA . LEU A 1 70 ? -3.088 1.660 -22.120 1.00 86.94 70 LEU A CA 1
ATOM 555 C C . LEU A 1 70 ? -2.809 2.022 -23.584 1.00 86.94 70 LEU A C 1
ATOM 557 O O . LEU A 1 70 ? -2.439 3.163 -23.879 1.00 86.94 70 LEU A O 1
ATOM 561 N N . ARG A 1 71 ? -2.942 1.047 -24.490 1.00 86.50 71 ARG A N 1
ATOM 562 C CA . ARG A 1 71 ? -2.747 1.240 -25.929 1.00 86.50 71 ARG A CA 1
ATOM 563 C C . ARG A 1 71 ? -3.857 2.097 -26.516 1.00 86.50 71 ARG A C 1
ATOM 565 O O . ARG A 1 71 ? -3.554 3.004 -27.284 1.00 86.50 71 ARG A O 1
ATOM 572 N N . GLU A 1 72 ? -5.104 1.826 -26.148 1.00 89.38 72 GLU A N 1
ATOM 573 C CA . GLU A 1 72 ? -6.276 2.586 -26.600 1.00 89.38 72 GLU A CA 1
ATOM 574 C C . GLU A 1 72 ? -6.245 4.033 -26.103 1.00 89.38 72 GLU A C 1
ATOM 576 O O . GLU A 1 72 ? -6.567 4.949 -26.854 1.00 89.38 72 GLU A O 1
ATOM 581 N N . ILE A 1 73 ? -5.762 4.254 -24.877 1.00 86.81 73 ILE A N 1
ATOM 582 C CA . ILE A 1 73 ? -5.557 5.596 -24.309 1.00 86.81 73 ILE A CA 1
ATOM 583 C C . ILE A 1 73 ? -4.323 6.297 -24.931 1.00 86.81 73 ILE A C 1
ATOM 585 O O . ILE A 1 73 ? -4.115 7.492 -24.741 1.00 86.81 73 ILE A O 1
ATOM 589 N N . GLY A 1 74 ? -3.485 5.584 -25.694 1.00 86.06 74 GLY A N 1
ATOM 590 C CA . GLY A 1 74 ? -2.317 6.144 -26.388 1.00 86.06 74 GLY A CA 1
ATOM 591 C C . GLY A 1 74 ? -1.112 6.457 -25.489 1.00 86.06 74 GLY A C 1
ATOM 592 O O . GLY A 1 74 ? -0.111 6.990 -25.963 1.00 86.06 74 GLY A O 1
ATOM 593 N N . ILE A 1 75 ? -1.166 6.100 -24.203 1.00 85.81 75 ILE A N 1
ATOM 594 C CA . ILE A 1 75 ? -0.131 6.416 -23.198 1.00 85.81 75 ILE A CA 1
ATOM 595 C C . ILE A 1 75 ? 0.859 5.272 -22.957 1.00 85.81 75 ILE A C 1
ATOM 597 O O . ILE A 1 75 ? 1.724 5.372 -22.089 1.00 85.81 75 ILE A O 1
ATOM 601 N N . LEU A 1 76 ? 0.764 4.190 -23.727 1.00 79.38 76 LEU A N 1
ATOM 602 C CA . LEU A 1 76 ? 1.512 2.952 -23.505 1.00 79.38 76 LEU A CA 1
ATOM 603 C C . LEU A 1 76 ? 3.039 3.128 -23.435 1.00 79.38 76 LEU A C 1
ATOM 605 O O . LEU A 1 76 ? 3.689 2.489 -22.616 1.00 79.38 76 LEU A O 1
ATOM 609 N N . ASN A 1 77 ? 3.601 4.025 -24.249 1.00 79.31 77 ASN A N 1
ATOM 610 C CA . ASN A 1 77 ? 5.046 4.284 -24.318 1.00 79.31 77 ASN A CA 1
ATOM 611 C C . ASN A 1 77 ? 5.486 5.480 -23.455 1.00 79.31 77 ASN A C 1
ATOM 613 O O . ASN A 1 77 ? 6.549 6.056 -23.682 1.00 79.31 77 ASN A O 1
ATOM 617 N N . THR A 1 78 ? 4.661 5.895 -22.493 1.00 82.94 78 THR A N 1
ATOM 618 C CA . THR A 1 78 ? 4.947 7.034 -21.613 1.00 82.94 78 THR A CA 1
ATOM 619 C C . THR A 1 78 ? 5.147 6.580 -20.172 1.00 82.94 78 THR A C 1
ATOM 621 O O . THR A 1 78 ? 4.565 5.588 -19.729 1.00 82.94 78 THR A O 1
ATOM 624 N N . TYR A 1 79 ? 5.912 7.360 -19.403 1.00 76.31 79 TYR A N 1
ATOM 625 C CA . TYR A 1 79 ? 6.042 7.153 -17.958 1.00 76.31 79 TYR A CA 1
ATOM 626 C C . TYR A 1 79 ? 4.681 7.156 -17.249 1.00 76.31 79 TYR A C 1
ATOM 628 O O . TYR A 1 79 ? 4.471 6.392 -16.315 1.00 76.31 79 TYR A O 1
ATOM 636 N N . GLN A 1 80 ? 3.736 7.971 -17.725 1.00 78.12 80 GLN A N 1
ATOM 637 C CA . GLN A 1 80 ? 2.388 8.062 -17.166 1.00 78.12 80 GLN A CA 1
ATOM 638 C C . GLN A 1 80 ? 1.608 6.758 -17.357 1.00 78.12 80 GLN A C 1
ATOM 640 O O . GLN A 1 80 ? 1.015 6.262 -16.402 1.00 78.12 80 GLN A O 1
ATOM 645 N N . GLY A 1 81 ? 1.649 6.169 -18.557 1.00 77.19 81 GLY A N 1
ATOM 646 C CA . GLY A 1 81 ? 0.986 4.895 -18.838 1.00 77.19 81 GLY A CA 1
ATOM 647 C C . GLY A 1 81 ? 1.473 3.786 -17.919 1.00 77.19 81 GLY A C 1
ATOM 648 O O . GLY A 1 81 ? 0.664 3.128 -17.265 1.00 77.19 81 GLY A O 1
ATOM 649 N N . LEU A 1 82 ? 2.791 3.637 -17.792 1.00 75.38 82 LEU A N 1
ATOM 650 C CA . LEU A 1 82 ? 3.364 2.611 -16.927 1.00 75.38 82 LEU A CA 1
ATOM 651 C C . LEU A 1 82 ? 2.979 2.834 -15.449 1.00 75.38 82 LEU A C 1
ATOM 653 O O . LEU A 1 82 ? 2.717 1.857 -14.744 1.00 75.38 82 LEU A O 1
ATOM 657 N N . ILE A 1 83 ? 2.893 4.095 -14.990 1.00 79.06 83 ILE A N 1
ATOM 658 C CA . ILE A 1 83 ? 2.469 4.422 -13.619 1.00 79.06 83 ILE A CA 1
ATOM 659 C C . ILE A 1 83 ? 1.020 3.996 -13.416 1.00 79.06 83 ILE A C 1
ATOM 661 O O . ILE A 1 83 ? 0.739 3.240 -12.491 1.00 79.06 83 ILE A O 1
ATOM 665 N N . PHE A 1 84 ? 0.105 4.418 -14.291 1.00 77.31 84 PHE A N 1
ATOM 666 C CA . PHE A 1 84 ? -1.318 4.099 -14.159 1.00 77.31 84 PHE A CA 1
ATOM 667 C C . PHE A 1 84 ? -1.606 2.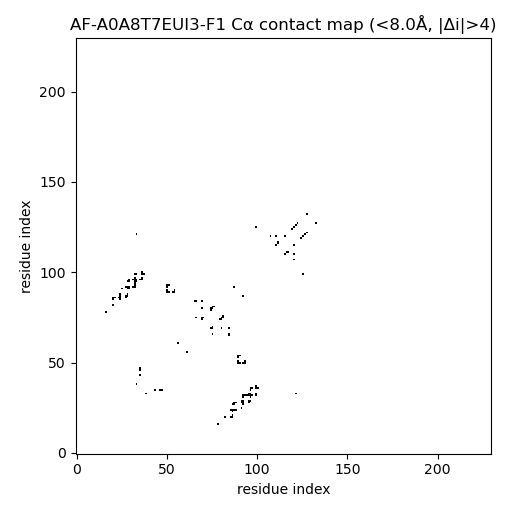596 -14.231 1.00 77.31 84 PHE A C 1
ATOM 669 O O . PHE A 1 84 ? -2.461 2.111 -13.493 1.00 77.31 84 PHE A O 1
ATOM 676 N N . ALA A 1 85 ? -0.866 1.836 -15.044 1.00 77.12 85 ALA A N 1
ATOM 677 C CA . ALA A 1 85 ? -1.011 0.378 -15.102 1.00 77.12 85 ALA A CA 1
ATOM 678 C C . ALA A 1 85 ? -0.649 -0.339 -13.791 1.00 77.12 85 ALA A C 1
ATOM 680 O O . ALA A 1 85 ? -1.100 -1.466 -13.562 1.00 77.12 85 ALA A O 1
ATOM 681 N N . LEU A 1 86 ? 0.182 0.288 -12.958 1.00 77.19 86 LEU A N 1
ATOM 682 C CA . LEU A 1 86 ? 0.705 -0.279 -11.715 1.00 77.19 86 LEU A CA 1
ATOM 683 C C . LEU A 1 86 ? 0.208 0.458 -10.462 1.00 77.19 86 LEU A C 1
ATOM 685 O O . LEU A 1 86 ? 0.528 0.030 -9.356 1.00 77.19 86 LEU A O 1
ATOM 689 N N . ALA A 1 87 ? -0.556 1.542 -10.621 1.00 74.88 87 ALA A N 1
ATOM 690 C CA . ALA A 1 87 ? -0.940 2.447 -9.538 1.00 74.88 87 ALA A CA 1
ATOM 691 C C . ALA A 1 87 ? -1.989 1.875 -8.579 1.00 74.88 87 ALA A C 1
ATOM 693 O O . ALA A 1 87 ? -2.112 2.378 -7.472 1.00 74.88 87 ALA A O 1
ATOM 694 N N . ALA A 1 88 ? -2.755 0.862 -8.981 1.00 75.50 88 ALA A N 1
ATOM 695 C CA . ALA A 1 88 ? -3.771 0.260 -8.127 1.00 75.50 88 ALA A CA 1
ATOM 696 C C . ALA A 1 88 ? -3.708 -1.258 -8.224 1.00 75.50 88 ALA A C 1
ATOM 698 O O . ALA A 1 88 ? -3.669 -1.827 -9.323 1.00 75.50 88 ALA A O 1
ATOM 699 N N . ASP A 1 89 ? -3.721 -1.916 -7.069 1.00 85.88 89 ASP A N 1
ATOM 700 C CA . ASP A 1 89 ? -3.671 -3.364 -7.007 1.00 85.88 89 ASP A CA 1
ATOM 701 C C . ASP A 1 89 ? -4.632 -3.917 -5.961 1.00 85.88 89 ASP A C 1
ATOM 703 O O . ASP A 1 89 ? -4.618 -3.531 -4.796 1.00 85.88 89 ASP A O 1
ATOM 707 N N . ALA A 1 90 ? -5.463 -4.873 -6.375 1.00 89.19 90 ALA A N 1
ATOM 708 C CA . ALA A 1 90 ? -6.493 -5.436 -5.509 1.00 89.19 90 ALA A CA 1
ATOM 709 C C . ALA A 1 90 ? -5.897 -6.092 -4.255 1.00 89.19 90 ALA A C 1
ATOM 711 O O . ALA A 1 90 ? -6.507 -6.037 -3.188 1.00 89.19 90 ALA A O 1
ATOM 712 N N . PHE A 1 91 ? -4.704 -6.687 -4.369 1.00 89.94 91 PHE A N 1
ATOM 713 C CA . PHE A 1 91 ? -4.026 -7.317 -3.238 1.00 89.94 91 PHE A CA 1
ATOM 714 C C . PHE A 1 91 ? -3.550 -6.287 -2.219 1.00 89.94 91 PHE A C 1
ATOM 716 O O . PHE A 1 91 ? -3.790 -6.466 -1.026 1.00 89.94 91 PHE A O 1
ATOM 723 N N . GLY A 1 92 ? -2.969 -5.178 -2.680 1.00 89.62 92 GLY A N 1
ATOM 724 C CA . GLY A 1 92 ? -2.611 -4.052 -1.820 1.00 89.62 92 GLY A CA 1
ATOM 725 C C . GLY A 1 92 ? -3.822 -3.498 -1.069 1.00 89.62 92 GLY A C 1
ATOM 726 O O . GLY A 1 92 ? -3.808 -3.441 0.160 1.00 89.62 92 GLY A O 1
ATOM 727 N N . VAL A 1 93 ? -4.914 -3.195 -1.778 1.00 92.06 93 VAL A N 1
ATOM 728 C CA . VAL A 1 93 ? -6.169 -2.712 -1.165 1.00 92.06 93 VAL A CA 1
ATOM 729 C C . VAL A 1 93 ? -6.718 -3.700 -0.131 1.00 92.06 93 VAL A C 1
ATOM 731 O O . VAL A 1 93 ? -7.141 -3.298 0.955 1.00 92.06 93 VAL A O 1
ATOM 734 N N . PHE A 1 94 ? -6.715 -4.995 -0.453 1.00 93.06 94 PHE A N 1
ATOM 735 C CA . PHE A 1 94 ? -7.182 -6.043 0.450 1.00 93.06 94 PHE A CA 1
ATOM 736 C C . PHE A 1 94 ? -6.342 -6.109 1.728 1.00 93.06 94 PHE A C 1
ATOM 738 O O . PHE A 1 94 ? -6.910 -6.070 2.821 1.00 93.06 94 PHE A O 1
ATOM 745 N N . LEU A 1 95 ? -5.013 -6.144 1.603 1.00 91.12 95 LEU A N 1
ATOM 746 C CA . LEU A 1 95 ? -4.109 -6.154 2.753 1.00 91.12 95 LEU A CA 1
ATOM 747 C C . LEU A 1 95 ? -4.276 -4.905 3.617 1.00 91.12 95 LEU A C 1
ATOM 749 O O . LEU A 1 95 ? -4.361 -5.016 4.838 1.00 91.12 95 LEU A O 1
ATOM 753 N N . MET A 1 96 ? -4.358 -3.723 3.001 1.00 91.44 96 MET A N 1
ATOM 754 C CA . MET A 1 96 ? -4.520 -2.472 3.744 1.00 91.44 96 MET A CA 1
ATOM 755 C C . MET A 1 96 ? -5.855 -2.438 4.485 1.00 91.44 96 MET A C 1
ATOM 757 O O . MET A 1 96 ? -5.900 -2.066 5.655 1.00 91.44 96 MET A O 1
ATOM 761 N N . LYS A 1 97 ? -6.940 -2.907 3.861 1.00 91.44 97 LYS A N 1
ATOM 762 C CA . LYS A 1 97 ? -8.225 -3.058 4.550 1.00 91.44 97 LYS A CA 1
ATOM 763 C C . LYS A 1 97 ? -8.114 -4.003 5.749 1.00 91.44 97 LYS A C 1
ATOM 765 O O . LYS A 1 97 ? -8.603 -3.654 6.818 1.00 91.44 97 LYS A O 1
ATOM 770 N N . GLN A 1 98 ? -7.483 -5.170 5.587 1.00 91.00 98 GLN A N 1
ATOM 771 C CA . GLN A 1 98 ? -7.296 -6.119 6.692 1.00 91.00 98 GLN A CA 1
ATOM 772 C C . GLN A 1 98 ? -6.478 -5.510 7.834 1.00 91.00 98 GLN A C 1
ATOM 774 O O . GLN A 1 98 ? -6.825 -5.683 9.000 1.00 91.00 98 GLN A O 1
ATOM 779 N N . PHE A 1 99 ? -5.428 -4.761 7.503 1.00 89.94 99 PHE A N 1
ATOM 780 C CA . PHE A 1 99 ? -4.628 -4.039 8.482 1.00 89.94 99 PHE A CA 1
ATOM 781 C C . PHE A 1 99 ? -5.470 -3.010 9.250 1.00 89.94 99 PHE A C 1
ATOM 783 O O . PHE A 1 99 ? -5.480 -3.033 10.477 1.00 89.94 99 PHE A O 1
ATOM 790 N N . PHE A 1 100 ? -6.249 -2.165 8.571 1.00 87.94 100 PHE A N 1
ATOM 791 C CA . PHE A 1 100 ? -7.086 -1.176 9.259 1.00 87.94 100 PHE A CA 1
ATOM 792 C C . PHE A 1 100 ? -8.230 -1.802 10.059 1.00 87.94 100 PHE A C 1
ATOM 794 O O . PHE A 1 100 ? -8.566 -1.299 11.124 1.00 87.94 100 PHE A O 1
ATOM 801 N N . GLU A 1 101 ? -8.805 -2.915 9.599 1.00 88.81 101 GLU A N 1
ATOM 802 C CA . GLU A 1 101 ? -9.794 -3.670 10.380 1.00 88.81 101 GLU A CA 1
ATOM 803 C C . GLU A 1 101 ? -9.191 -4.293 11.649 1.00 88.81 101 GLU A C 1
ATOM 805 O O . GLU A 1 101 ? -9.921 -4.500 12.614 1.00 88.81 101 GLU A O 1
ATOM 810 N N . SER A 1 102 ? -7.878 -4.553 11.679 1.00 87.56 102 SER A N 1
ATOM 811 C CA . SER A 1 102 ? -7.185 -5.052 12.876 1.00 87.56 102 SER A CA 1
ATOM 812 C C . SER A 1 102 ? -6.940 -3.982 13.945 1.00 87.56 102 SER A C 1
ATOM 814 O O . SER A 1 102 ? -6.717 -4.321 15.107 1.00 87.56 102 SER A O 1
ATOM 816 N N . ILE A 1 103 ? -6.990 -2.696 13.575 1.00 86.19 103 ILE A N 1
ATOM 817 C CA . ILE A 1 103 ? -6.817 -1.589 14.517 1.00 86.19 103 ILE A CA 1
ATOM 818 C C . ILE A 1 103 ? -8.119 -1.425 15.319 1.00 86.19 103 ILE A C 1
ATOM 820 O O . ILE A 1 103 ? -9.175 -1.226 14.701 1.00 86.19 103 ILE A O 1
ATOM 824 N N . PRO A 1 104 ? -8.063 -1.461 16.666 1.00 86.56 104 PRO A N 1
ATOM 825 C CA . PRO A 1 104 ? -9.234 -1.265 17.515 1.00 86.56 104 PRO A CA 1
ATOM 826 C C . PRO A 1 104 ? -9.894 0.097 17.251 1.00 86.56 104 PRO A C 1
ATOM 828 O O . PRO A 1 104 ? -9.216 1.127 17.183 1.00 86.56 104 PRO A O 1
ATOM 831 N N . THR A 1 105 ? -11.216 0.111 17.072 1.00 84.44 105 THR A N 1
ATOM 832 C CA . THR A 1 105 ? -11.987 1.326 16.753 1.00 84.44 105 THR A CA 1
ATOM 833 C C . THR A 1 105 ? -12.000 2.342 17.890 1.00 84.44 105 THR A C 1
ATOM 835 O O . THR A 1 105 ? -12.152 3.532 17.634 1.00 84.44 105 THR A O 1
ATOM 838 N N . GLU A 1 106 ? -11.757 1.909 19.124 1.00 86.25 106 GLU A N 1
ATOM 839 C CA . GLU A 1 106 ? -11.734 2.745 20.326 1.00 86.25 106 GLU A CA 1
ATOM 840 C C . GLU A 1 106 ? -10.663 3.845 20.238 1.00 86.25 106 GLU A C 1
ATOM 842 O O . GLU A 1 106 ? -10.862 4.954 20.730 1.00 86.25 106 GLU A O 1
ATOM 847 N N . ILE A 1 107 ? -9.537 3.566 19.567 1.00 85.12 107 ILE A N 1
ATOM 848 C CA . ILE A 1 107 ? -8.458 4.546 19.360 1.00 85.12 107 ILE A CA 1
ATOM 849 C C . ILE A 1 107 ? -8.919 5.661 18.412 1.00 85.12 107 ILE A C 1
ATOM 851 O O . ILE A 1 107 ? -8.604 6.836 18.606 1.00 85.12 107 ILE A O 1
ATOM 855 N N . GLU A 1 108 ? -9.676 5.294 17.381 1.00 83.31 108 GLU A N 1
ATOM 856 C CA . GLU A 1 108 ? -10.218 6.241 16.408 1.00 83.31 108 GLU A CA 1
ATOM 857 C C . GLU A 1 108 ? -11.359 7.066 17.010 1.00 83.31 108 GLU A C 1
ATOM 859 O O . GLU A 1 108 ? -11.417 8.277 16.796 1.00 83.31 108 GLU A O 1
ATOM 864 N N . GLU A 1 109 ? -12.223 6.446 17.815 1.00 83.94 109 GLU A N 1
ATOM 865 C CA . GLU A 1 109 ? -13.297 7.132 18.538 1.00 83.94 109 GLU A CA 1
ATOM 866 C C . GLU A 1 109 ? -12.743 8.141 19.552 1.00 83.94 109 GLU A C 1
ATOM 868 O O . GLU A 1 109 ? -13.212 9.278 19.587 1.00 83.94 109 GLU A O 1
ATOM 873 N N . ALA A 1 110 ? -11.695 7.784 20.303 1.00 86.62 110 ALA A N 1
ATOM 874 C CA . ALA A 1 110 ? -11.020 8.709 21.216 1.00 86.62 110 ALA A CA 1
ATOM 875 C C . ALA A 1 110 ? -10.450 9.930 20.471 1.00 86.62 110 ALA A C 1
ATOM 877 O O . ALA A 1 110 ? -10.720 11.071 20.841 1.00 86.62 110 ALA A O 1
ATOM 878 N N . ALA A 1 111 ? -9.753 9.705 19.354 1.00 84.25 111 ALA A N 1
ATOM 879 C CA . ALA A 1 111 ? -9.232 10.793 18.529 1.00 84.25 111 ALA A CA 1
ATOM 880 C C . ALA A 1 111 ? -10.346 11.655 17.903 1.00 84.25 111 ALA A C 1
ATOM 882 O O . ALA A 1 111 ? -10.158 12.854 17.684 1.00 84.25 111 ALA A O 1
ATOM 883 N N . GLN A 1 112 ? -11.510 11.071 17.609 1.00 85.19 112 GLN A N 1
ATOM 884 C CA . GLN A 1 112 ? -12.668 11.817 17.121 1.00 85.19 112 GLN A CA 1
ATOM 885 C C . GLN A 1 112 ? -13.284 12.701 18.215 1.00 85.19 112 GLN A C 1
ATOM 887 O O . GLN A 1 112 ? -13.687 13.828 17.917 1.00 85.19 112 GLN A O 1
ATOM 892 N N . VAL A 1 113 ? -13.323 12.228 19.466 1.00 87.75 113 VAL A N 1
ATOM 893 C CA . VAL A 1 113 ? -13.727 13.029 20.637 1.00 87.75 113 VAL A CA 1
ATOM 894 C C . VAL A 1 113 ? -12.760 14.199 20.857 1.00 87.75 113 VAL A C 1
ATOM 896 O O . VAL A 1 113 ? -13.212 15.308 21.137 1.00 87.75 113 VAL A O 1
ATOM 899 N N . ASP A 1 114 ? -11.465 13.999 20.594 1.00 86.56 114 ASP A N 1
ATOM 900 C CA . ASP A 1 114 ? -10.437 15.055 20.597 1.00 86.56 114 ASP A CA 1
ATOM 901 C C . ASP A 1 114 ? -10.531 16.023 19.392 1.00 86.56 114 ASP A C 1
ATOM 903 O O . ASP A 1 114 ? -9.691 16.910 19.215 1.00 86.56 114 ASP A O 1
ATOM 907 N N . GLY A 1 115 ? -11.548 15.877 18.535 1.00 85.25 115 GLY A N 1
ATOM 908 C CA . GLY A 1 115 ? -11.802 16.762 17.396 1.00 85.25 115 GLY A CA 1
ATOM 909 C C . GLY A 1 115 ? -10.928 16.489 16.168 1.00 85.25 115 GLY A C 1
ATOM 910 O O . GLY A 1 115 ? -10.866 17.322 15.257 1.00 85.25 115 GLY A O 1
ATOM 911 N N . ALA A 1 116 ? -10.247 15.341 16.095 1.00 85.31 116 ALA A N 1
ATOM 912 C CA . ALA A 1 116 ? -9.455 14.992 14.921 1.00 85.31 116 ALA A CA 1
ATOM 913 C C . ALA A 1 116 ? -10.355 14.687 13.709 1.00 85.31 116 ALA A C 1
ATOM 915 O O . ALA A 1 116 ? -11.230 13.822 13.741 1.00 85.31 116 ALA A O 1
ATOM 916 N N . ASN A 1 117 ? -10.096 15.365 12.586 1.00 84.38 117 ASN A N 1
ATOM 917 C CA . ASN A 1 117 ? -10.709 15.028 11.300 1.00 84.38 117 ASN A CA 1
ATOM 918 C C . ASN A 1 117 ? -10.214 13.652 10.801 1.00 84.38 117 ASN A C 1
ATOM 920 O O . ASN A 1 117 ? -9.091 13.250 11.101 1.00 84.38 117 ASN A O 1
ATOM 924 N N . ARG A 1 118 ? -10.989 12.955 9.959 1.00 80.69 118 ARG A N 1
ATOM 925 C CA . ARG A 1 118 ? -10.637 11.621 9.420 1.00 80.69 118 ARG A CA 1
ATOM 926 C C . ARG A 1 118 ? -9.310 11.613 8.658 1.00 80.69 118 ARG A C 1
ATOM 928 O O . ARG A 1 118 ? -8.528 10.683 8.801 1.00 80.69 118 ARG A O 1
ATOM 935 N N . PHE A 1 119 ? -9.017 12.671 7.897 1.00 81.44 119 PHE A N 1
ATOM 936 C CA . PHE A 1 119 ? -7.713 12.825 7.237 1.00 81.44 119 PHE A CA 1
ATOM 937 C C . PHE A 1 119 ? -6.578 12.984 8.252 1.00 81.44 119 PHE A C 1
ATOM 939 O O . PHE A 1 119 ? -5.522 12.375 8.106 1.00 81.44 119 PHE A O 1
ATOM 946 N N . THR A 1 120 ? -6.805 13.760 9.312 1.00 79.31 120 THR A N 1
ATOM 947 C CA . THR A 1 120 ? -5.843 13.932 10.405 1.00 79.31 120 THR A CA 1
ATOM 948 C C . THR A 1 120 ? -5.586 12.606 11.114 1.00 79.31 120 THR A C 1
ATOM 950 O O . THR A 1 120 ? -4.435 12.263 11.353 1.00 79.31 120 THR A O 1
ATOM 953 N N . MET A 1 121 ? -6.638 11.838 11.392 1.00 82.25 121 MET A N 1
ATOM 954 C CA . MET A 1 121 ? -6.568 10.510 12.002 1.00 82.25 121 MET A CA 1
ATOM 955 C C . MET A 1 121 ? -5.798 9.522 11.114 1.00 82.25 121 MET A C 1
ATOM 957 O O . MET A 1 121 ? -4.888 8.843 11.589 1.00 82.25 121 MET A O 1
ATOM 961 N N . PHE A 1 122 ? -6.080 9.516 9.808 1.00 82.31 122 PHE A N 1
ATOM 962 C CA . PHE A 1 122 ? -5.351 8.708 8.835 1.00 82.31 122 PHE A CA 1
ATOM 963 C C . PHE A 1 122 ? -3.847 9.028 8.839 1.00 82.31 122 PHE A C 1
ATOM 965 O O . PHE A 1 122 ? -3.037 8.131 9.051 1.00 82.31 122 PHE A O 1
ATOM 972 N N . PHE A 1 123 ? -3.458 10.296 8.674 1.00 83.38 123 PHE A N 1
ATOM 973 C CA . PHE A 1 123 ? -2.042 10.671 8.555 1.00 83.38 123 PHE A CA 1
ATOM 974 C C . PHE A 1 123 ? -1.267 10.659 9.880 1.00 83.38 123 PHE A C 1
ATOM 976 O O . PHE A 1 123 ? -0.074 10.364 9.870 1.00 83.38 123 PHE A O 1
ATOM 983 N N . ARG A 1 124 ? -1.899 11.002 11.010 1.00 77.69 124 ARG A N 1
ATOM 984 C CA . ARG A 1 124 ? -1.203 11.140 12.305 1.00 77.69 124 ARG A CA 1
ATOM 985 C C . ARG A 1 124 ? -1.269 9.911 13.197 1.00 77.69 124 ARG A C 1
ATOM 987 O O . ARG A 1 124 ? -0.432 9.797 14.083 1.00 77.69 124 ARG A O 1
ATOM 994 N N . ILE A 1 125 ? -2.252 9.035 13.005 1.00 78.00 125 ILE A N 1
ATOM 995 C CA . ILE A 1 125 ? -2.486 7.901 13.908 1.00 78.00 125 ILE A CA 1
ATOM 996 C C . ILE A 1 125 ? -2.316 6.598 13.138 1.00 78.00 125 ILE A C 1
ATOM 998 O O . ILE A 1 125 ? -1.457 5.790 13.469 1.00 78.00 125 ILE A O 1
ATOM 1002 N N . VAL A 1 126 ? -3.076 6.423 12.062 1.00 78.50 126 VAL A N 1
ATOM 1003 C CA . VAL A 1 126 ? -3.152 5.143 11.348 1.00 78.50 126 VAL A CA 1
ATOM 1004 C C . VAL A 1 126 ? -1.909 4.879 10.487 1.00 78.50 126 VAL A C 1
ATOM 1006 O O . VAL A 1 126 ? -1.347 3.785 10.520 1.00 78.50 126 VAL A O 1
ATOM 1009 N N . LEU A 1 127 ? -1.436 5.880 9.743 1.00 80.06 127 LEU A N 1
ATOM 1010 C CA . LEU A 1 127 ? -0.251 5.762 8.891 1.00 80.06 127 LEU A CA 1
ATOM 1011 C C . LEU A 1 127 ? 1.041 5.432 9.673 1.00 80.06 127 LEU A C 1
ATOM 1013 O O . LEU A 1 127 ? 1.743 4.509 9.257 1.00 80.06 127 LEU A O 1
ATOM 1017 N N . PRO A 1 128 ? 1.367 6.086 10.811 1.00 78.56 128 PRO A N 1
ATOM 1018 C CA . PRO A 1 128 ? 2.548 5.720 11.595 1.00 78.56 128 PRO A CA 1
ATOM 1019 C C . PRO A 1 128 ? 2.438 4.352 12.285 1.00 78.56 128 PRO A C 1
ATOM 1021 O O . PRO A 1 128 ? 3.466 3.753 12.593 1.00 78.56 128 PRO A O 1
ATOM 1024 N N . MET A 1 129 ? 1.228 3.822 12.495 1.00 72.81 129 MET A N 1
ATOM 1025 C CA . MET A 1 129 ? 1.051 2.440 12.961 1.00 72.81 129 MET A CA 1
ATOM 1026 C C . MET A 1 129 ? 1.395 1.406 11.882 1.00 72.81 129 MET A C 1
ATOM 1028 O O . MET A 1 129 ? 1.791 0.293 12.216 1.00 72.81 129 MET A O 1
ATOM 1032 N N . ALA A 1 130 ? 1.256 1.761 10.600 1.00 68.62 130 ALA A N 1
ATOM 1033 C CA . ALA A 1 130 ? 1.631 0.900 9.478 1.00 68.62 130 ALA A CA 1
ATOM 1034 C C . ALA A 1 130 ? 3.140 0.930 9.184 1.00 68.62 130 ALA A C 1
ATOM 1036 O O . ALA A 1 130 ? 3.681 -0.015 8.608 1.00 68.62 130 ALA A O 1
ATOM 1037 N N . THR A 1 131 ? 3.837 2.005 9.565 1.00 70.25 131 THR A N 1
ATOM 1038 C CA . THR A 1 131 ? 5.298 2.058 9.463 1.00 70.25 131 THR A CA 1
ATOM 1039 C C . THR A 1 131 ? 5.943 1.261 10.596 1.00 70.25 131 THR A C 1
ATOM 1041 O O . THR A 1 131 ? 5.571 1.461 11.753 1.00 70.25 131 THR A O 1
ATOM 1044 N N . PRO A 1 132 ? 6.938 0.397 10.317 1.00 55.72 132 PRO A N 1
ATOM 1045 C CA . PRO A 1 132 ? 7.710 -0.247 11.369 1.00 55.72 132 PRO A CA 1
ATOM 1046 C C . PRO A 1 132 ? 8.397 0.845 12.185 1.00 55.72 132 PRO A C 1
ATOM 1048 O O . PRO A 1 132 ? 9.282 1.533 11.686 1.00 55.72 132 PRO A O 1
ATOM 1051 N N . ALA A 1 133 ? 7.934 1.039 13.418 1.00 54.12 133 ALA A N 1
ATOM 1052 C CA . ALA A 1 133 ? 8.480 1.986 14.371 1.00 54.12 133 ALA A CA 1
ATOM 1053 C C . ALA A 1 133 ? 9.986 1.723 14.560 1.00 54.12 133 ALA A C 1
ATOM 1055 O O . ALA A 1 133 ? 10.336 0.741 15.219 1.00 54.12 133 ALA A O 1
ATOM 1056 N N . PRO A 1 134 ? 10.892 2.578 14.043 1.00 60.06 134 PRO A N 1
ATOM 1057 C CA . PRO A 1 134 ? 12.321 2.379 14.267 1.00 60.06 134 PRO A CA 1
ATOM 1058 C C . PRO A 1 134 ? 12.669 2.481 15.760 1.00 60.06 134 PRO A C 1
ATOM 1060 O O . PRO A 1 134 ? 13.569 1.784 16.201 1.00 60.06 134 PRO A O 1
ATOM 1063 N N . HIS A 1 135 ? 11.881 3.254 16.523 1.00 58.47 135 HIS A N 1
ATOM 1064 C CA . HIS A 1 135 ? 12.000 3.451 17.975 1.00 58.47 135 HIS A CA 1
ATOM 1065 C C . HIS A 1 135 ? 11.525 2.269 18.843 1.00 58.47 135 HIS A C 1
ATOM 1067 O O . HIS A 1 135 ? 11.562 2.361 20.063 1.00 58.47 135 HIS A O 1
ATOM 1073 N N . ARG A 1 136 ? 10.960 1.205 18.256 1.00 53.06 136 ARG A N 1
ATOM 1074 C CA . ARG A 1 136 ? 10.678 -0.035 19.005 1.00 53.06 136 ARG A CA 1
ATOM 1075 C C . ARG A 1 136 ? 11.700 -1.124 18.719 1.00 53.06 136 ARG A C 1
ATOM 1077 O O . ARG A 1 136 ? 11.839 -2.050 19.514 1.00 53.06 136 ARG A O 1
ATOM 1084 N N . ALA A 1 137 ? 12.370 -1.055 17.571 1.00 56.34 137 ALA A N 1
ATOM 1085 C CA . ALA A 1 137 ? 13.370 -2.042 17.191 1.00 56.34 137 ALA A CA 1
ATOM 1086 C C . ALA A 1 137 ? 14.656 -1.880 18.016 1.00 56.34 137 ALA A C 1
ATOM 1088 O O . ALA A 1 137 ? 15.250 -2.880 18.409 1.00 56.34 137 ALA A O 1
ATOM 1089 N N . ASP A 1 138 ? 15.045 -0.645 18.327 1.00 60.88 138 ASP A N 1
ATOM 1090 C CA . ASP A 1 138 ? 16.102 -0.314 19.288 1.00 60.88 138 ASP A CA 1
ATOM 1091 C C . ASP A 1 138 ? 15.756 -0.771 20.716 1.00 60.88 138 ASP A C 1
ATOM 1093 O O . ASP A 1 138 ? 16.597 -1.403 21.356 1.00 60.88 138 ASP A O 1
ATOM 1097 N N . ASP A 1 139 ? 14.519 -0.577 21.183 1.00 61.25 139 ASP A N 1
ATOM 1098 C CA . ASP A 1 139 ? 14.083 -1.045 22.513 1.00 61.25 139 ASP A CA 1
ATOM 1099 C C . ASP A 1 139 ? 14.081 -2.583 22.641 1.00 61.25 139 ASP A C 1
ATOM 1101 O O . ASP A 1 139 ? 14.543 -3.141 23.642 1.00 61.25 139 ASP A O 1
ATOM 1105 N N . LEU A 1 140 ? 13.596 -3.301 21.621 1.00 63.47 140 LEU A N 1
ATOM 1106 C CA . LEU A 1 140 ? 13.588 -4.771 21.616 1.00 63.47 140 LEU A CA 1
ATOM 1107 C C . LEU A 1 140 ? 15.006 -5.347 21.538 1.00 63.47 140 LEU A C 1
ATOM 1109 O O . LEU A 1 140 ? 15.300 -6.335 22.216 1.00 63.47 140 LEU A O 1
ATOM 1113 N N . GLN A 1 141 ? 15.897 -4.716 20.773 1.00 64.19 141 GLN A N 1
ATOM 1114 C CA . GLN A 1 141 ? 17.293 -5.138 20.694 1.00 64.19 141 GLN A CA 1
ATOM 1115 C C . GLN A 1 141 ? 18.013 -4.916 22.033 1.00 64.19 141 GLN A C 1
ATOM 1117 O O . GLN A 1 141 ? 18.679 -5.828 22.526 1.00 64.19 141 GLN A O 1
ATOM 1122 N N . LEU A 1 142 ? 17.795 -3.758 22.670 1.00 64.31 142 LEU A N 1
ATOM 1123 C CA . LEU A 1 142 ? 18.321 -3.469 24.002 1.00 64.31 142 LEU A CA 1
ATOM 1124 C C . LEU A 1 142 ? 17.828 -4.492 25.023 1.00 64.31 142 LEU A C 1
ATOM 1126 O O . LEU A 1 142 ? 18.648 -5.000 25.780 1.00 64.31 142 LEU A O 1
ATOM 1130 N N . SER A 1 143 ? 16.539 -4.858 25.003 1.00 62.59 143 SER A N 1
ATOM 1131 C CA . SER A 1 143 ? 15.971 -5.849 25.932 1.00 62.59 143 SER A CA 1
ATOM 1132 C C . SER A 1 143 ? 16.675 -7.216 25.862 1.00 62.59 143 SER A C 1
ATOM 1134 O O . SER A 1 143 ? 16.988 -7.802 26.901 1.00 62.59 143 SER A O 1
ATOM 1136 N N . GLY A 1 144 ? 17.019 -7.677 24.652 1.00 68.75 144 GLY A N 1
ATOM 1137 C CA . GLY A 1 144 ? 17.773 -8.916 24.449 1.00 68.75 144 GLY A CA 1
ATOM 1138 C C . GLY A 1 144 ? 19.225 -8.823 24.930 1.00 68.75 144 GLY A C 1
ATOM 1139 O O . GLY A 1 144 ? 19.758 -9.784 25.495 1.00 68.75 144 GLY A O 1
ATOM 1140 N N . ASP A 1 145 ? 19.857 -7.661 24.764 1.00 74.06 145 ASP A N 1
ATOM 1141 C CA . ASP A 1 145 ? 21.223 -7.419 25.228 1.00 74.06 145 ASP A CA 1
ATOM 1142 C C . ASP A 1 145 ? 21.309 -7.338 26.763 1.00 74.06 145 ASP A C 1
ATOM 1144 O O . ASP A 1 145 ? 22.251 -7.889 27.346 1.00 74.06 145 ASP A O 1
ATOM 1148 N N . VAL A 1 146 ? 20.325 -6.735 27.451 1.00 70.88 146 VAL A N 1
ATOM 1149 C CA . VAL A 1 146 ? 20.323 -6.685 28.931 1.00 70.88 146 VAL A CA 1
ATOM 1150 C C . VAL A 1 146 ? 20.165 -8.075 29.541 1.00 70.88 146 VAL A C 1
ATOM 1152 O O . VAL A 1 146 ? 20.815 -8.374 30.545 1.00 70.88 146 VAL A O 1
ATOM 1155 N N . GLU A 1 147 ? 19.359 -8.949 28.933 1.00 75.38 147 GLU A N 1
ATOM 1156 C CA . GLU A 1 147 ? 19.169 -10.320 29.418 1.00 75.38 147 GLU A CA 1
ATOM 1157 C C . GLU A 1 147 ? 20.436 -11.167 29.216 1.00 75.38 147 GLU A C 1
ATOM 1159 O O . GLU A 1 147 ? 20.865 -11.890 30.123 1.00 75.38 147 GLU A O 1
ATOM 1164 N N . GLN A 1 148 ? 21.127 -10.991 28.083 1.00 73.75 148 GLN A N 1
ATOM 1165 C CA . GLN A 1 148 ? 22.440 -11.607 27.864 1.00 73.75 148 GLN A CA 1
ATOM 1166 C C . GLN A 1 148 ? 23.506 -11.082 28.830 1.00 73.75 148 GLN A C 1
ATOM 1168 O O . GLN A 1 148 ? 24.354 -11.854 29.291 1.00 73.75 148 GLN A O 1
ATOM 1173 N N . LEU A 1 149 ? 23.492 -9.787 29.152 1.00 74.06 149 LEU A N 1
ATOM 1174 C CA . LEU A 1 149 ? 24.408 -9.201 30.132 1.00 74.06 149 LEU A CA 1
ATOM 1175 C C . LEU A 1 149 ? 24.124 -9.723 31.545 1.00 74.06 149 LEU A C 1
ATOM 1177 O O . LEU A 1 149 ? 25.068 -10.059 32.266 1.00 74.06 149 LEU A O 1
ATOM 1181 N N . HIS A 1 150 ? 22.852 -9.866 31.919 1.00 77.50 150 HIS A N 1
ATOM 1182 C CA . HIS A 1 150 ? 22.456 -10.404 33.219 1.00 77.50 150 HIS A CA 1
ATOM 1183 C C . HIS A 1 150 ? 22.832 -11.888 33.362 1.00 77.50 150 HIS A C 1
ATOM 1185 O O . HIS A 1 150 ? 23.441 -12.279 34.360 1.00 77.50 150 HIS A O 1
ATOM 1191 N N . GLY A 1 151 ? 22.584 -12.703 32.329 1.00 78.06 151 GLY A N 1
ATOM 1192 C CA . GLY A 1 151 ? 22.997 -14.111 32.302 1.00 78.06 151 GLY A CA 1
ATOM 1193 C C . GLY A 1 151 ? 24.519 -14.290 32.353 1.00 78.06 151 GLY A C 1
ATOM 1194 O O . GLY A 1 151 ? 25.031 -15.135 33.092 1.00 78.06 151 GLY A O 1
ATOM 1195 N N . ARG A 1 152 ? 25.280 -13.446 31.637 1.00 74.44 152 ARG A N 1
ATOM 1196 C CA . ARG A 1 152 ? 26.756 -13.437 31.706 1.00 74.44 152 ARG A CA 1
ATOM 1197 C C . ARG A 1 152 ? 27.274 -13.029 33.088 1.00 74.44 152 ARG A C 1
ATOM 1199 O O . ARG A 1 152 ? 28.295 -13.563 33.529 1.00 74.44 152 ARG A O 1
ATOM 1206 N N . ALA A 1 153 ? 26.594 -12.112 33.775 1.00 76.69 153 ALA A N 1
ATOM 1207 C CA . ALA A 1 153 ? 26.956 -11.694 35.126 1.00 76.69 153 ALA A CA 1
ATOM 1208 C C . ALA A 1 153 ? 26.702 -12.803 36.166 1.00 76.69 153 ALA A C 1
ATOM 1210 O O . ALA A 1 153 ? 27.568 -13.036 37.016 1.00 76.69 153 ALA A O 1
ATOM 1211 N N . ASP A 1 154 ? 25.580 -13.529 36.066 1.00 81.19 154 ASP A N 1
ATOM 1212 C CA . ASP A 1 154 ? 25.276 -14.646 36.976 1.00 81.19 154 ASP A CA 1
ATOM 1213 C C . ASP A 1 154 ? 26.247 -15.821 36.780 1.00 81.19 154 ASP A C 1
ATOM 1215 O O . ASP A 1 154 ? 26.815 -16.344 37.745 1.00 81.19 154 ASP A O 1
ATOM 1219 N N . HIS A 1 155 ? 26.556 -16.172 35.526 1.00 78.50 155 HIS A N 1
ATOM 1220 C CA . HIS A 1 155 ? 27.568 -17.188 35.231 1.00 78.50 155 HIS A CA 1
ATOM 1221 C C . HIS A 1 155 ? 28.941 -16.834 35.814 1.00 78.50 155 HIS A C 1
ATOM 1223 O O . HIS A 1 155 ? 29.612 -17.713 36.363 1.00 78.50 155 HIS A O 1
ATOM 1229 N N . ARG A 1 156 ? 29.349 -15.558 35.763 1.00 75.81 156 ARG A N 1
ATOM 1230 C CA . ARG A 1 156 ? 30.634 -15.124 36.326 1.00 75.81 156 ARG A CA 1
ATOM 1231 C C . ARG A 1 156 ? 30.645 -15.183 37.860 1.00 75.81 156 ARG A C 1
ATOM 1233 O O . ARG A 1 156 ? 31.649 -15.604 38.430 1.00 75.81 156 ARG A O 1
ATOM 1240 N N . ARG A 1 157 ? 29.541 -14.833 38.538 1.00 80.12 157 ARG A N 1
ATOM 1241 C CA . ARG A 1 157 ? 29.422 -14.971 40.006 1.00 80.12 157 ARG A CA 1
ATOM 1242 C C . ARG A 1 157 ? 29.469 -16.427 40.456 1.00 80.12 157 ARG A C 1
ATOM 1244 O O . ARG A 1 157 ? 30.192 -16.746 41.398 1.00 80.12 157 ARG A O 1
ATOM 1251 N N . ARG A 1 158 ? 28.741 -17.314 39.772 1.00 74.56 158 ARG A N 1
ATOM 1252 C CA . ARG A 1 158 ? 28.754 -18.753 40.077 1.00 74.56 158 ARG A CA 1
ATOM 1253 C C . ARG A 1 158 ? 30.138 -19.360 39.865 1.00 74.56 158 ARG A C 1
ATOM 1255 O O . ARG A 1 158 ? 30.602 -20.103 40.720 1.00 74.56 158 ARG A O 1
ATOM 1262 N N . GLN A 1 159 ? 30.821 -19.013 38.773 1.00 75.19 159 GLN A N 1
ATOM 1263 C CA . GLN A 1 159 ? 32.193 -19.473 38.537 1.00 75.19 159 GLN A CA 1
ATOM 1264 C C . GLN A 1 159 ? 33.178 -18.924 39.578 1.00 75.19 159 GLN A C 1
ATOM 1266 O O . GLN A 1 159 ? 34.007 -19.685 40.067 1.00 75.19 159 GLN A O 1
ATOM 1271 N N . GLY A 1 160 ? 33.051 -17.653 39.974 1.00 74.69 160 GLY A N 1
ATOM 1272 C CA . GLY A 1 160 ? 33.859 -17.066 41.047 1.00 74.69 160 GLY A CA 1
ATOM 1273 C C . GLY A 1 160 ? 33.700 -17.805 42.381 1.00 74.69 160 GLY A C 1
ATOM 1274 O O . GLY A 1 160 ? 34.695 -18.203 42.978 1.00 74.69 160 GLY A O 1
ATOM 1275 N N . GLY A 1 161 ? 32.459 -18.089 42.795 1.00 74.44 161 GLY A N 1
ATOM 1276 C CA . GLY A 1 161 ? 32.190 -18.841 44.028 1.00 74.44 161 GLY A CA 1
ATOM 1277 C C . GLY A 1 161 ? 32.672 -20.298 43.985 1.00 74.44 161 GLY A C 1
ATOM 1278 O O . GLY A 1 161 ? 33.138 -20.829 44.992 1.00 74.44 161 GLY A O 1
ATOM 1279 N N . LEU A 1 162 ? 32.623 -20.944 42.814 1.00 71.69 162 LEU A N 1
ATOM 1280 C CA . LEU A 1 162 ? 33.169 -22.293 42.629 1.00 71.69 162 LEU A CA 1
ATOM 1281 C C . LEU A 1 162 ? 34.703 -22.311 42.696 1.00 71.69 162 LEU A C 1
ATOM 1283 O O . LEU A 1 162 ? 35.266 -23.253 43.251 1.00 71.69 162 LEU A O 1
ATOM 1287 N N . MET A 1 163 ? 35.382 -21.277 42.183 1.00 68.81 163 MET A N 1
ATOM 1288 C CA . MET A 1 163 ? 36.840 -21.150 42.302 1.00 68.81 163 MET A CA 1
ATOM 1289 C C . MET A 1 163 ? 37.282 -20.895 43.745 1.00 68.81 163 MET A C 1
ATOM 1291 O O . MET A 1 163 ? 38.265 -21.481 44.192 1.00 68.81 163 MET A O 1
ATOM 1295 N N . GLU A 1 164 ? 36.528 -20.093 44.496 1.00 70.69 164 GLU A N 1
ATOM 1296 C CA . GLU A 1 164 ? 36.797 -19.825 45.913 1.00 70.69 164 GLU A CA 1
ATOM 1297 C C . GLU A 1 164 ? 36.595 -21.084 46.778 1.00 70.69 164 GLU A C 1
ATOM 1299 O O . GLU A 1 164 ? 37.433 -21.422 47.617 1.00 70.69 164 GLU A O 1
ATOM 1304 N N . SER A 1 165 ? 35.542 -21.860 46.498 1.00 65.62 165 SER A N 1
ATOM 1305 C CA . SER A 1 165 ? 35.281 -23.137 47.174 1.00 65.62 165 SER A CA 1
ATOM 1306 C C . SER A 1 165 ? 36.320 -24.218 46.832 1.00 65.62 165 SER A C 1
ATOM 1308 O O . SER A 1 165 ? 36.749 -24.968 47.716 1.00 65.62 165 SER A O 1
ATOM 1310 N N . ALA A 1 166 ? 36.780 -24.268 45.575 1.00 64.38 166 ALA A N 1
ATOM 1311 C CA . ALA A 1 166 ? 37.843 -25.172 45.135 1.00 64.38 166 ALA A CA 1
ATOM 1312 C C . ALA A 1 166 ? 39.213 -24.801 45.732 1.00 64.38 166 ALA A C 1
ATOM 1314 O O . ALA A 1 166 ? 39.970 -25.694 46.117 1.00 64.38 166 ALA A O 1
ATOM 1315 N N . ALA A 1 167 ? 39.515 -23.507 45.877 1.00 63.94 167 ALA A N 1
ATOM 1316 C CA . ALA A 1 167 ? 40.725 -23.036 46.550 1.00 63.94 167 ALA A CA 1
ATOM 1317 C C . ALA A 1 167 ? 40.730 -23.404 48.047 1.00 63.94 167 ALA A C 1
ATOM 1319 O O . ALA A 1 167 ? 41.753 -23.856 48.566 1.00 63.94 167 ALA A O 1
ATOM 1320 N N . GLY A 1 168 ? 39.577 -23.309 48.721 1.00 59.88 168 GLY A N 1
ATOM 1321 C CA . GLY A 1 168 ? 39.419 -23.749 50.113 1.00 59.88 168 GLY A CA 1
ATOM 1322 C C . GLY A 1 168 ? 39.564 -25.267 50.302 1.00 59.88 168 GLY A C 1
ATOM 1323 O O . GLY A 1 168 ? 40.213 -25.716 51.247 1.00 59.88 168 GLY A O 1
ATOM 1324 N N . HIS A 1 169 ? 39.026 -26.075 49.381 1.00 60.22 169 HIS A N 1
ATOM 1325 C CA . HIS A 1 169 ? 39.138 -27.541 49.447 1.00 60.22 169 HIS A CA 1
ATOM 1326 C C . HIS A 1 169 ? 40.534 -28.062 49.067 1.00 60.22 169 HIS A C 1
ATOM 1328 O O . HIS A 1 169 ? 40.999 -29.042 49.655 1.00 60.22 169 HIS A O 1
ATOM 1334 N N . GLY A 1 170 ? 41.235 -27.402 48.138 1.00 57.53 170 GLY A N 1
ATOM 1335 C CA . GLY A 1 170 ? 42.611 -27.753 47.765 1.00 57.53 170 GLY A CA 1
ATOM 1336 C C . GLY A 1 170 ? 43.614 -27.555 48.908 1.00 57.53 170 GLY A C 1
ATOM 1337 O O . GLY A 1 170 ? 44.500 -28.390 49.101 1.00 57.53 170 GLY A O 1
ATOM 1338 N N . ALA A 1 171 ? 43.431 -26.508 49.720 1.00 56.00 171 ALA A N 1
ATOM 1339 C CA . ALA A 1 171 ? 44.255 -26.257 50.903 1.00 56.00 171 ALA A CA 1
ATOM 1340 C C . ALA A 1 171 ? 44.059 -27.325 52.000 1.00 56.00 171 ALA A C 1
ATOM 1342 O O . ALA A 1 171 ? 45.023 -27.712 52.660 1.00 56.00 171 ALA A O 1
ATOM 1343 N N . ALA A 1 172 ? 42.842 -27.860 52.150 1.00 53.09 172 ALA A N 1
ATOM 1344 C CA . ALA A 1 172 ? 42.545 -28.925 53.111 1.00 53.09 172 ALA A CA 1
ATOM 1345 C C . ALA A 1 172 ? 43.026 -30.317 52.642 1.00 53.09 172 ALA A C 1
ATOM 1347 O O . ALA A 1 172 ? 43.499 -31.116 53.450 1.00 53.09 172 ALA A O 1
ATOM 1348 N N . GLN A 1 173 ? 42.964 -30.619 51.337 1.00 52.97 173 GLN A N 1
ATOM 1349 C CA . GLN A 1 173 ? 43.400 -31.917 50.792 1.00 52.97 173 GLN A CA 1
ATOM 1350 C C . GLN A 1 173 ? 44.924 -32.072 50.665 1.00 52.97 173 G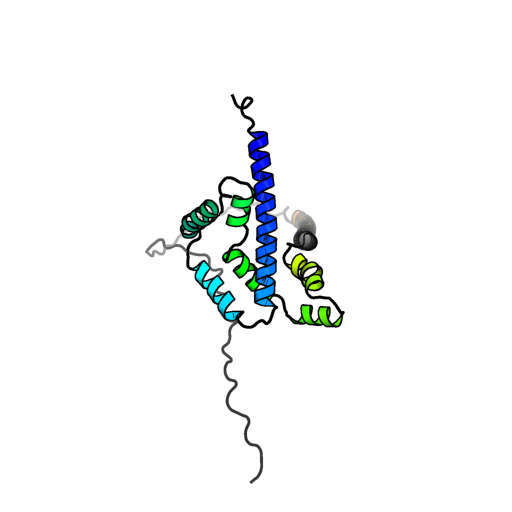LN A C 1
ATOM 1352 O O . GLN A 1 173 ? 45.423 -33.200 50.704 1.00 52.97 173 GLN A O 1
ATOM 1357 N N . GLY A 1 174 ? 45.677 -30.970 50.573 1.00 48.47 174 GLY A N 1
ATOM 1358 C CA . GLY A 1 174 ? 47.144 -31.000 50.561 1.00 48.47 174 GLY A CA 1
ATOM 1359 C C . GLY A 1 174 ? 47.775 -31.509 51.865 1.00 48.47 174 GLY A C 1
ATOM 1360 O O . GLY A 1 174 ? 48.881 -32.045 51.835 1.00 48.47 174 GLY A O 1
ATOM 1361 N N . ALA A 1 175 ? 47.065 -31.406 52.994 1.00 51.56 175 ALA A N 1
ATOM 1362 C CA . ALA A 1 175 ? 47.553 -31.857 54.299 1.00 51.56 175 ALA A CA 1
ATOM 1363 C C . ALA A 1 175 ? 47.359 -33.368 54.550 1.00 51.56 175 ALA A C 1
ATOM 1365 O O . ALA A 1 175 ? 48.094 -33.945 55.343 1.00 51.56 175 ALA A O 1
ATOM 1366 N N . VAL A 1 176 ? 46.418 -34.028 53.860 1.00 52.06 176 VAL A N 1
ATOM 1367 C CA . VAL A 1 176 ? 46.044 -35.438 54.124 1.00 52.06 176 VAL A CA 1
ATOM 1368 C C . VAL A 1 176 ? 46.768 -36.433 53.201 1.00 52.06 176 VAL A C 1
ATOM 1370 O O . VAL A 1 176 ? 46.901 -37.610 53.520 1.00 52.06 176 VAL A O 1
ATOM 1373 N N . ARG A 1 177 ? 47.296 -35.988 52.053 1.00 50.22 177 ARG A N 1
ATOM 1374 C CA . ARG A 1 177 ? 47.889 -36.876 51.030 1.00 50.22 177 ARG A CA 1
ATOM 1375 C C . ARG A 1 177 ? 49.344 -37.310 51.261 1.00 50.22 177 ARG A C 1
ATOM 1377 O O . ARG A 1 177 ? 49.892 -37.982 50.391 1.00 50.22 177 ARG A O 1
ATOM 1384 N N . ARG A 1 178 ? 49.981 -36.959 52.384 1.00 50.50 178 ARG A N 1
ATOM 1385 C CA . ARG A 1 178 ? 51.374 -37.373 52.650 1.00 50.50 178 ARG A CA 1
ATOM 1386 C C . ARG A 1 178 ? 51.537 -38.797 53.206 1.00 50.50 178 ARG A C 1
ATOM 1388 O O . ARG A 1 178 ? 52.652 -39.293 53.130 1.00 50.50 178 ARG A O 1
ATOM 1395 N N . ASP A 1 179 ? 50.466 -39.475 53.633 1.00 48.19 179 ASP A N 1
ATOM 1396 C CA . ASP A 1 179 ? 50.582 -40.743 54.388 1.00 48.19 179 ASP A CA 1
ATOM 1397 C C . ASP A 1 179 ? 50.004 -42.011 53.736 1.00 48.19 179 ASP A C 1
ATOM 1399 O O . ASP A 1 179 ? 50.031 -43.074 54.347 1.00 48.19 179 ASP A O 1
ATOM 1403 N N . ALA A 1 180 ? 49.528 -41.980 52.492 1.00 51.56 180 ALA A N 1
ATOM 1404 C CA . ALA A 1 180 ? 48.996 -43.191 51.852 1.00 51.56 180 ALA A CA 1
ATOM 1405 C C . ALA A 1 180 ? 49.865 -43.634 50.671 1.00 51.56 180 ALA A C 1
ATOM 1407 O O . ALA A 1 180 ? 49.554 -43.384 49.505 1.00 51.56 180 ALA A O 1
ATOM 1408 N N . GLY A 1 181 ? 50.980 -44.281 51.007 1.00 41.62 181 GLY A N 1
ATOM 1409 C CA . GLY A 1 181 ? 51.742 -45.111 50.086 1.00 41.62 181 GLY A CA 1
ATOM 1410 C C . GLY A 1 181 ? 51.058 -46.458 49.827 1.00 41.62 181 GLY A C 1
ATOM 1411 O O . GLY A 1 181 ? 50.432 -47.018 50.715 1.00 41.62 181 GLY A O 1
ATOM 1412 N N . VAL A 1 182 ? 51.265 -46.953 48.602 1.00 49.97 182 VAL A N 1
ATOM 1413 C CA . VAL A 1 182 ? 51.308 -48.369 48.188 1.00 49.97 182 VAL A CA 1
ATOM 1414 C C . VAL A 1 182 ? 50.058 -49.224 48.456 1.00 49.97 182 VAL A C 1
ATOM 1416 O O . VAL A 1 182 ? 49.864 -49.688 49.565 1.00 49.97 182 VAL A O 1
ATOM 1419 N N . GLU A 1 183 ? 49.325 -49.599 47.396 1.00 46.75 183 GLU A N 1
ATOM 1420 C CA . GLU A 1 183 ? 49.048 -51.025 47.133 1.00 46.75 183 GLU A CA 1
ATOM 1421 C C . GLU A 1 183 ? 48.489 -51.318 45.728 1.00 46.75 183 GLU A C 1
ATOM 1423 O O . GLU A 1 183 ? 47.670 -50.595 45.162 1.00 46.75 183 GLU A O 1
ATOM 1428 N N . HIS A 1 184 ? 48.979 -52.429 45.177 1.00 52.38 184 HIS A N 1
ATOM 1429 C CA . HIS A 1 184 ? 48.585 -53.082 43.933 1.00 52.38 184 HIS A CA 1
ATOM 1430 C C . HIS A 1 184 ? 47.400 -54.027 44.164 1.00 52.38 184 HIS A C 1
ATOM 1432 O O . HIS A 1 184 ? 47.513 -54.890 45.024 1.00 52.38 184 HIS A O 1
ATOM 1438 N N . VAL A 1 185 ? 46.379 -54.032 43.293 1.00 53.50 185 VAL A N 1
ATOM 1439 C CA . VAL A 1 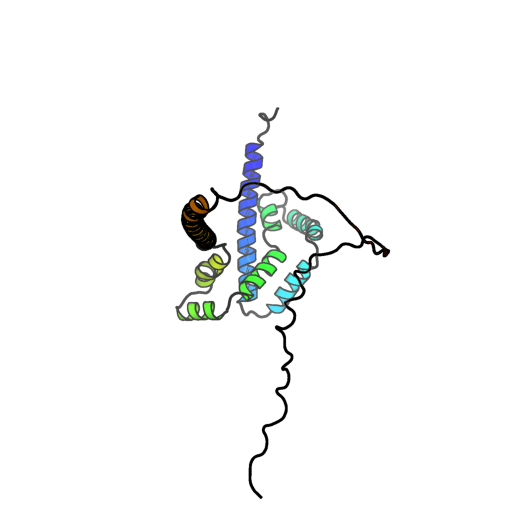185 ? 45.545 -55.235 43.061 1.00 53.50 185 VAL A CA 1
ATOM 1440 C C . VAL A 1 185 ? 45.062 -55.313 41.601 1.00 53.50 185 VAL A C 1
ATOM 1442 O O . VAL A 1 185 ? 44.362 -54.413 41.137 1.00 53.50 185 VAL A O 1
ATOM 1445 N N . PRO A 1 186 ? 45.375 -56.400 40.865 1.00 53.91 186 PRO A N 1
ATOM 1446 C CA . PRO A 1 186 ? 44.740 -56.746 39.596 1.00 53.91 186 PRO A CA 1
ATOM 1447 C C . PRO A 1 186 ? 43.786 -57.961 39.701 1.00 53.91 186 PRO A C 1
ATOM 1449 O O . PRO A 1 186 ? 43.906 -58.788 40.597 1.00 53.91 186 PRO A O 1
ATOM 1452 N N . ARG A 1 187 ? 42.964 -58.121 38.645 1.00 45.56 187 ARG A N 1
ATOM 1453 C CA . ARG A 1 187 ? 42.287 -59.337 38.105 1.00 45.56 187 ARG A CA 1
ATOM 1454 C C . ARG A 1 187 ? 40.767 -59.533 38.302 1.00 45.56 187 ARG A C 1
ATOM 1456 O O . ARG A 1 187 ? 40.284 -60.007 39.316 1.00 45.56 187 ARG A O 1
ATOM 1463 N N . ARG A 1 188 ? 40.076 -59.321 37.167 1.00 47.78 188 ARG A N 1
ATOM 1464 C CA . ARG A 1 188 ? 39.032 -60.130 36.481 1.00 47.78 188 ARG A CA 1
ATOM 1465 C C . ARG A 1 188 ? 38.330 -61.286 37.227 1.00 47.78 188 ARG A C 1
ATOM 1467 O O . ARG A 1 188 ? 38.968 -62.289 37.531 1.00 47.78 188 ARG A O 1
ATOM 1474 N N . ARG A 1 189 ? 36.993 -61.304 37.114 1.00 41.69 189 ARG A N 1
ATOM 1475 C CA . ARG A 1 189 ? 36.152 -62.353 36.463 1.00 41.69 189 ARG A CA 1
ATOM 1476 C C . ARG A 1 189 ? 34.721 -61.802 36.335 1.00 41.69 189 ARG A C 1
ATOM 1478 O O . ARG A 1 189 ? 34.267 -61.154 37.261 1.00 41.69 189 ARG A O 1
ATOM 1485 N N . GLY A 1 190 ? 34.106 -61.800 35.146 1.00 39.91 190 GLY A N 1
ATOM 1486 C CA . GLY A 1 190 ? 33.174 -62.847 34.680 1.00 39.91 190 GLY A CA 1
ATOM 1487 C C . GLY A 1 190 ? 31.820 -62.685 35.393 1.00 39.91 190 GLY A C 1
ATOM 1488 O O . GLY A 1 190 ? 31.795 -62.716 36.609 1.00 39.91 190 GLY A O 1
ATOM 1489 N N . VAL A 1 191 ? 30.676 -62.484 34.739 1.00 49.47 191 VAL A N 1
ATOM 1490 C CA . VAL A 1 191 ? 29.964 -63.512 33.967 1.00 49.47 191 VAL A CA 1
ATOM 1491 C C . VAL A 1 191 ? 28.831 -62.872 33.138 1.00 49.47 191 VAL A C 1
ATOM 1493 O O . VAL A 1 191 ? 28.258 -61.847 33.488 1.00 49.47 191 VAL A O 1
ATOM 1496 N N . HIS A 1 192 ? 28.575 -63.538 32.017 1.00 45.00 192 HIS A N 1
ATOM 1497 C CA . HIS A 1 192 ? 27.605 -63.361 30.941 1.00 45.00 192 HIS A CA 1
ATOM 1498 C C . HIS A 1 192 ? 26.131 -63.162 31.344 1.00 45.00 192 HIS A C 1
ATOM 1500 O O . HIS A 1 192 ? 25.651 -63.832 32.250 1.00 45.00 192 HIS A O 1
ATOM 1506 N N . HIS A 1 193 ? 25.366 -62.433 30.517 1.00 47.72 193 HIS A N 1
ATOM 1507 C CA . HIS A 1 193 ? 24.186 -63.042 29.888 1.00 47.72 193 HIS A CA 1
ATOM 1508 C C . HIS A 1 193 ? 23.774 -62.367 28.569 1.00 47.72 193 HIS A C 1
ATOM 1510 O O . HIS A 1 193 ? 23.863 -61.159 28.382 1.00 47.72 193 HIS A O 1
ATOM 1516 N N . HIS A 1 194 ? 23.375 -63.239 27.652 1.00 44.16 194 HIS A N 1
ATOM 1517 C CA . HIS A 1 194 ? 23.021 -63.086 26.245 1.00 44.16 194 HIS A CA 1
ATOM 1518 C C . HIS A 1 194 ? 21.577 -62.578 26.050 1.00 44.16 194 HIS A C 1
ATOM 1520 O O . HIS A 1 194 ? 20.705 -63.039 26.780 1.00 44.16 194 HIS A O 1
ATOM 1526 N N . SER A 1 195 ? 21.317 -61.708 25.061 1.00 48.47 195 SER A N 1
ATOM 1527 C CA . SER A 1 195 ? 20.013 -61.521 24.372 1.00 48.47 195 SER A CA 1
ATOM 1528 C C . SER A 1 195 ? 20.154 -60.377 23.347 1.00 48.47 195 SER A C 1
ATOM 1530 O O . SER A 1 195 ? 20.334 -59.232 23.741 1.00 48.47 195 SER A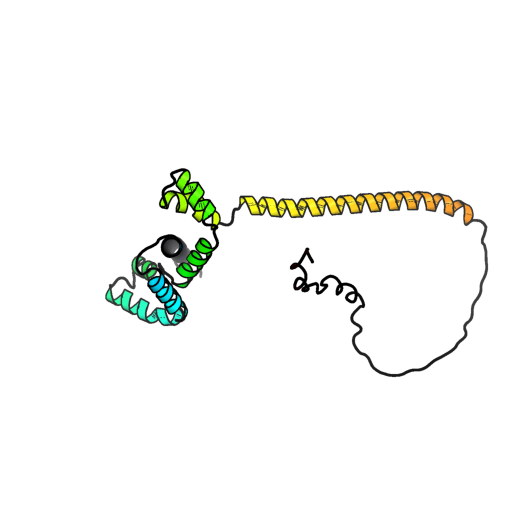 O 1
ATOM 1532 N N . ASN A 1 196 ? 20.343 -60.668 22.057 1.00 37.84 196 ASN A N 1
ATOM 1533 C CA . ASN A 1 196 ? 19.300 -60.762 21.018 1.00 37.84 196 ASN A CA 1
ATOM 1534 C C . ASN A 1 196 ? 18.722 -59.400 20.558 1.00 37.84 196 ASN A C 1
ATOM 1536 O O . ASN A 1 196 ? 18.098 -58.706 21.352 1.00 37.84 196 ASN A O 1
ATOM 1540 N N . GLY A 1 197 ? 18.872 -59.104 19.258 1.00 44.31 197 GLY A N 1
ATOM 1541 C CA . GLY A 1 197 ? 17.904 -58.335 18.457 1.00 44.31 197 GLY A CA 1
ATOM 1542 C C . GLY A 1 197 ? 18.001 -56.801 18.409 1.00 44.31 197 GLY A C 1
ATOM 1543 O O . GLY A 1 197 ? 17.502 -56.117 19.292 1.00 44.31 197 GLY A O 1
ATOM 1544 N N . ASP A 1 198 ? 18.515 -56.315 17.274 1.00 48.69 198 ASP A N 1
ATOM 1545 C CA . ASP A 1 198 ? 18.115 -55.121 16.498 1.00 48.69 198 ASP A CA 1
ATOM 1546 C C . ASP A 1 198 ? 18.546 -53.682 16.893 1.00 48.69 198 ASP A C 1
ATOM 1548 O O . ASP A 1 198 ? 18.366 -53.232 18.028 1.00 48.69 198 ASP A O 1
ATOM 1552 N N . PRO A 1 199 ? 19.058 -52.884 15.917 1.00 52.03 199 PRO A N 1
ATOM 1553 C CA . PRO A 1 199 ? 19.402 -51.481 16.102 1.00 52.03 199 PRO A CA 1
ATOM 1554 C C . PRO A 1 199 ? 18.207 -50.592 15.738 1.00 52.03 199 PRO A C 1
ATOM 1556 O O . PRO A 1 199 ? 17.961 -50.295 14.570 1.00 52.03 199 PRO A O 1
ATOM 1559 N N . VAL A 1 200 ? 17.474 -50.118 16.744 1.00 50.03 200 VAL A N 1
ATOM 1560 C CA . VAL A 1 200 ? 16.434 -49.099 16.548 1.00 50.03 200 VAL A CA 1
ATOM 1561 C C . VAL A 1 200 ? 16.775 -47.872 17.384 1.00 50.03 200 VAL A C 1
ATOM 1563 O O . VAL A 1 200 ? 16.971 -47.957 18.598 1.00 50.03 200 VAL A O 1
ATOM 1566 N N . LEU A 1 201 ? 16.895 -46.740 16.686 1.00 55.53 201 LEU A N 1
ATOM 1567 C CA . LEU A 1 201 ? 17.165 -45.392 17.182 1.00 55.53 201 LEU A CA 1
ATOM 1568 C C . LEU A 1 201 ? 16.599 -45.143 18.591 1.00 55.53 201 LEU A C 1
ATOM 1570 O O . LEU A 1 201 ? 15.389 -45.000 18.775 1.00 55.53 201 LEU A O 1
ATOM 1574 N N . ARG A 1 202 ? 17.481 -44.994 19.586 1.00 47.25 202 ARG A N 1
ATOM 1575 C CA . ARG A 1 202 ? 17.098 -44.476 20.904 1.00 47.25 202 ARG A CA 1
ATOM 1576 C C . ARG A 1 202 ? 17.166 -42.954 20.905 1.00 47.25 202 ARG A C 1
ATOM 1578 O O . ARG A 1 202 ? 18.210 -42.355 21.138 1.00 47.25 202 ARG A O 1
ATOM 1585 N N . LEU A 1 203 ? 16.006 -42.357 20.658 1.00 52.50 203 LEU A N 1
ATOM 1586 C CA . LEU A 1 203 ? 15.690 -40.976 21.001 1.00 52.50 203 LEU A CA 1
ATOM 1587 C C . LEU A 1 203 ? 15.871 -40.775 22.527 1.00 52.50 203 LEU A C 1
ATOM 1589 O O . LEU A 1 203 ? 15.380 -41.606 23.299 1.00 52.50 203 LEU A O 1
ATOM 1593 N N . PRO A 1 204 ? 16.566 -39.723 22.997 1.00 49.19 204 PRO A N 1
ATOM 1594 C CA . PRO A 1 204 ? 16.815 -39.524 24.421 1.00 49.19 204 PRO A CA 1
ATOM 1595 C C . PRO A 1 204 ? 15.532 -39.191 25.196 1.00 49.19 204 PRO A C 1
ATOM 1597 O O . PRO A 1 204 ? 14.683 -38.410 24.767 1.00 49.19 204 PRO A O 1
ATOM 1600 N N . ALA A 1 205 ? 15.422 -39.802 26.376 1.00 53.84 205 ALA A N 1
ATOM 1601 C CA . ALA A 1 205 ? 14.310 -39.746 27.318 1.00 53.84 205 ALA A CA 1
ATOM 1602 C C . ALA A 1 205 ? 14.184 -38.385 28.036 1.00 53.84 205 ALA A C 1
ATOM 1604 O O . ALA A 1 205 ? 14.268 -38.308 29.258 1.00 53.84 205 ALA A O 1
ATOM 1605 N N . LEU A 1 206 ? 13.966 -37.310 27.277 1.00 56.34 206 LEU A N 1
ATOM 1606 C CA . LEU A 1 206 ? 13.794 -35.946 27.803 1.00 56.34 206 LEU A CA 1
ATOM 1607 C C . LEU A 1 206 ? 12.422 -35.329 27.478 1.00 56.34 206 LEU A C 1
ATOM 1609 O O . LEU A 1 206 ? 12.188 -34.157 27.745 1.00 56.34 206 LEU A O 1
ATOM 1613 N N . LEU A 1 207 ? 11.480 -36.124 26.953 1.00 53.28 207 LEU A N 1
ATOM 1614 C CA . LEU A 1 207 ? 10.131 -35.672 26.573 1.00 53.28 207 LEU A CA 1
ATOM 1615 C C . LEU A 1 207 ? 8.995 -36.521 27.174 1.00 53.28 207 LEU A C 1
ATOM 1617 O O . LEU A 1 207 ? 7.936 -36.670 26.569 1.00 53.28 207 LEU A O 1
ATOM 1621 N N . ARG A 1 208 ? 9.178 -37.075 28.381 1.00 55.81 208 ARG A N 1
ATOM 1622 C CA . ARG A 1 208 ? 8.116 -37.813 29.103 1.00 55.81 208 ARG A CA 1
ATOM 1623 C C . ARG A 1 208 ? 7.688 -37.134 30.413 1.00 55.81 208 ARG A C 1
ATOM 1625 O O . ARG A 1 208 ? 7.370 -37.806 31.381 1.00 55.81 208 ARG A O 1
ATOM 1632 N N . GLY A 1 209 ? 7.674 -35.800 30.438 1.00 50.47 209 GLY A N 1
ATOM 1633 C CA . GLY A 1 209 ? 7.360 -35.026 31.647 1.00 50.47 209 GLY A CA 1
ATOM 1634 C C . GLY A 1 209 ? 6.600 -33.720 31.411 1.00 50.47 209 GLY A C 1
ATOM 1635 O O . GLY A 1 209 ? 6.908 -32.729 32.061 1.00 50.47 209 GLY A O 1
ATOM 1636 N N 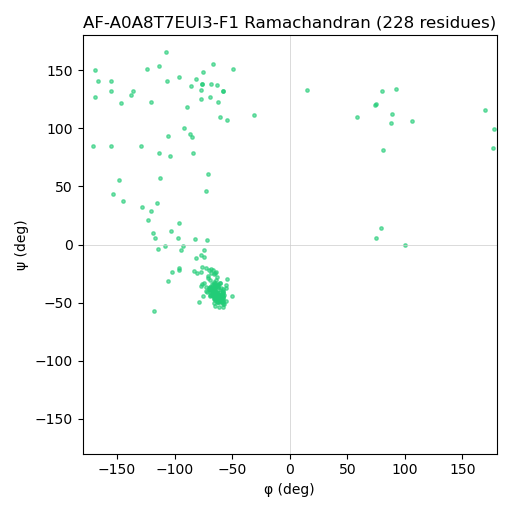. ARG A 1 210 ? 5.648 -33.662 30.464 1.00 52.84 210 ARG A N 1
ATOM 1637 C CA . ARG A 1 210 ? 4.811 -32.453 30.278 1.00 52.84 210 ARG A CA 1
ATOM 1638 C C . ARG A 1 210 ? 3.424 -32.708 29.665 1.00 52.84 210 ARG A C 1
ATOM 1640 O O . ARG A 1 210 ? 2.995 -31.980 28.777 1.00 52.84 210 ARG A O 1
ATOM 1647 N N . ARG A 1 211 ? 2.722 -33.755 30.114 1.00 49.22 211 ARG A N 1
ATOM 1648 C CA . ARG A 1 211 ? 1.335 -34.065 29.696 1.00 49.22 211 ARG A CA 1
ATOM 1649 C C . ARG A 1 211 ? 0.317 -34.098 30.846 1.00 49.22 211 ARG A C 1
ATOM 1651 O O . ARG A 1 211 ? -0.695 -34.768 30.724 1.00 49.22 211 ARG A O 1
ATOM 1658 N N . GLU A 1 212 ? 0.537 -33.329 31.913 1.00 52.06 212 GLU A N 1
ATOM 1659 C CA . GLU A 1 212 ? -0.435 -33.217 33.022 1.00 52.06 212 GLU A CA 1
ATOM 1660 C C . GLU A 1 212 ? -0.904 -31.783 33.325 1.00 52.06 212 GLU A C 1
ATOM 1662 O O . GLU A 1 212 ? -1.416 -31.515 34.402 1.00 52.06 212 GLU A O 1
ATOM 1667 N N . LEU A 1 213 ? -0.785 -30.842 32.378 1.00 51.59 213 LEU A N 1
ATOM 1668 C CA . LEU A 1 213 ? -1.263 -29.461 32.585 1.00 51.59 213 LEU A CA 1
ATOM 1669 C C . LEU A 1 213 ? -2.593 -29.116 31.893 1.00 5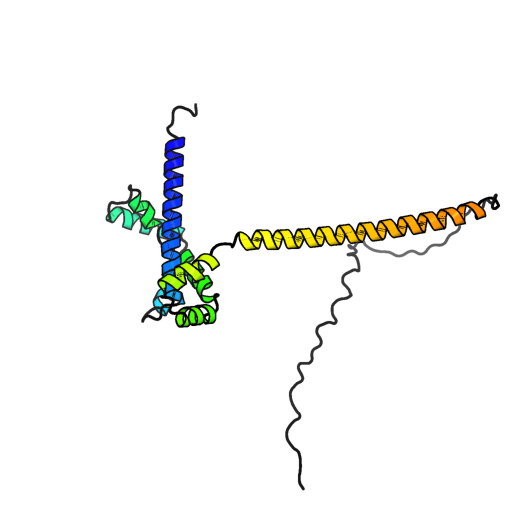1.59 213 LEU A C 1
ATOM 1671 O O . LEU A 1 213 ? -2.971 -27.951 31.855 1.00 51.59 213 LEU A O 1
ATOM 1675 N N . PHE A 1 214 ? -3.325 -30.111 31.384 1.00 48.16 214 PHE A N 1
ATOM 1676 C CA . PHE A 1 214 ? -4.683 -29.923 30.862 1.00 48.16 214 PHE A CA 1
ATOM 1677 C C . PHE A 1 214 ? -5.628 -30.953 31.482 1.00 48.16 214 PHE A C 1
ATOM 1679 O O . PHE A 1 214 ? -5.858 -32.028 30.933 1.00 48.16 214 PHE A O 1
ATOM 1686 N N . GLY A 1 215 ? -6.144 -30.617 32.665 1.00 44.44 215 GLY A N 1
ATOM 1687 C CA . GLY A 1 215 ? -7.239 -31.342 33.299 1.00 44.44 215 GLY A CA 1
ATOM 1688 C C . GLY A 1 215 ? -8.585 -31.007 32.634 1.00 44.44 215 GLY A C 1
ATOM 1689 O O . GLY A 1 215 ? -8.843 -29.836 32.347 1.00 44.44 215 GLY A O 1
ATOM 1690 N N . PRO A 1 216 ? -9.468 -31.993 32.407 1.00 47.47 216 PRO A N 1
ATOM 1691 C CA . PRO A 1 216 ? -10.830 -31.762 31.952 1.00 47.47 216 PRO A CA 1
ATOM 1692 C C . PRO A 1 216 ? -11.730 -31.465 33.159 1.00 47.47 216 PRO A C 1
ATOM 1694 O O . PRO A 1 216 ? -12.281 -32.371 33.774 1.00 47.47 216 PRO A O 1
ATOM 1697 N N . GLN A 1 217 ? -11.902 -30.186 33.498 1.00 48.53 217 GLN A N 1
ATOM 1698 C CA . GLN A 1 217 ? -13.024 -29.723 34.327 1.00 48.53 217 GLN A CA 1
ATOM 1699 C C . GLN A 1 217 ? -13.961 -28.841 33.499 1.00 48.53 217 GLN A C 1
ATOM 1701 O O . GLN A 1 217 ? -14.243 -27.693 33.820 1.00 48.53 217 GLN A O 1
ATOM 1706 N N . GLY A 1 218 ? -14.460 -29.421 32.407 1.00 50.44 218 GLY A N 1
ATOM 1707 C CA . GLY A 1 218 ? -15.778 -29.099 31.881 1.00 50.44 218 GLY A CA 1
ATOM 1708 C C . GLY A 1 218 ? -16.807 -29.935 32.635 1.00 50.44 218 GLY A C 1
ATOM 1709 O O . GLY A 1 218 ? -17.237 -30.971 32.145 1.00 50.44 218 GLY A O 1
ATOM 1710 N N . MET A 1 219 ? -17.157 -29.523 33.852 1.00 43.62 219 MET A N 1
ATOM 1711 C CA . MET A 1 219 ? -18.308 -30.065 34.580 1.00 43.62 219 MET A CA 1
ATOM 1712 C C . MET A 1 219 ? -18.907 -28.972 35.473 1.00 43.62 219 MET A C 1
ATOM 1714 O O . MET A 1 219 ? -19.044 -29.095 36.683 1.00 43.62 219 MET A O 1
ATOM 1718 N N . THR A 1 220 ? -19.259 -27.854 34.838 1.00 46.94 220 THR A N 1
ATOM 1719 C CA . THR A 1 220 ? -20.166 -26.848 35.396 1.00 46.94 220 THR A CA 1
ATOM 1720 C C . THR A 1 220 ? -21.514 -27.002 34.701 1.00 46.94 220 THR A C 1
ATOM 1722 O O . THR A 1 220 ? -21.855 -26.254 33.793 1.00 46.94 220 THR A O 1
ATOM 1725 N N . ALA A 1 221 ? -22.267 -28.025 35.096 1.00 50.78 221 ALA A N 1
ATOM 1726 C CA . ALA A 1 221 ? -23.696 -28.126 34.831 1.00 50.78 221 ALA A CA 1
ATOM 1727 C C . ALA A 1 221 ? -24.326 -29.037 35.894 1.00 50.78 221 ALA A C 1
ATOM 1729 O O . ALA A 1 221 ? -23.824 -30.126 36.146 1.00 50.78 221 ALA A O 1
ATOM 1730 N N . ALA A 1 222 ? -25.438 -28.576 36.471 1.00 49.16 222 ALA A N 1
ATOM 1731 C CA . ALA A 1 222 ? -26.276 -29.236 37.477 1.00 49.16 222 ALA A CA 1
ATOM 1732 C C . ALA A 1 222 ? -25.803 -29.167 38.944 1.00 49.16 222 ALA A C 1
ATOM 1734 O O . ALA A 1 222 ? -25.294 -30.138 39.493 1.00 49.16 222 ALA A O 1
ATOM 1735 N N . ARG A 1 223 ? -26.095 -28.036 39.609 1.00 44.78 223 ARG A N 1
ATOM 1736 C CA . ARG A 1 223 ? -26.781 -27.987 40.925 1.00 44.78 223 ARG A CA 1
ATOM 1737 C C . ARG A 1 223 ? -26.878 -26.551 41.442 1.00 44.78 223 ARG A C 1
ATOM 1739 O O . ARG A 1 223 ? -26.076 -26.138 42.262 1.00 44.78 223 ARG A O 1
ATOM 1746 N N . LEU A 1 224 ? -27.888 -25.814 40.986 1.00 46.16 224 LEU A N 1
ATOM 1747 C CA . LEU A 1 224 ? -28.473 -24.686 41.721 1.00 46.16 224 LEU A CA 1
ATOM 1748 C C . LEU A 1 224 ? -29.921 -24.498 41.244 1.00 46.16 224 LEU A C 1
ATOM 1750 O O . LEU A 1 224 ? -30.162 -23.716 40.331 1.00 46.16 224 LEU A O 1
ATOM 1754 N N . ARG A 1 225 ? -30.862 -25.257 41.825 1.00 46.34 225 ARG A N 1
ATOM 1755 C CA . ARG A 1 225 ? -32.289 -24.900 41.951 1.00 46.34 225 ARG A CA 1
ATOM 1756 C C . ARG A 1 225 ? -32.997 -25.911 42.860 1.00 46.34 225 ARG A C 1
ATOM 1758 O O . ARG A 1 225 ? -33.459 -26.939 42.391 1.00 46.34 225 ARG A O 1
ATOM 1765 N N . ASP A 1 226 ? -32.916 -25.683 44.163 1.00 49.09 226 ASP A N 1
ATOM 1766 C CA . ASP A 1 226 ? -34.087 -25.465 45.023 1.00 49.09 226 ASP A CA 1
ATOM 1767 C C . ASP A 1 226 ? -33.649 -25.499 46.484 1.00 49.09 226 ASP A C 1
ATOM 1769 O O . ASP A 1 226 ? -33.150 -26.498 47.001 1.00 49.09 226 ASP A O 1
ATOM 1773 N N . GLY A 1 227 ? -33.812 -24.351 47.132 1.00 41.56 227 GLY A N 1
ATOM 1774 C CA . GLY A 1 227 ? -33.940 -24.277 48.570 1.00 41.56 227 GLY A CA 1
ATOM 1775 C C . GLY A 1 227 ? -35.420 -24.238 48.927 1.00 41.56 227 GLY A C 1
ATOM 1776 O O . GLY A 1 227 ? -36.191 -23.565 48.253 1.00 41.56 227 GLY A O 1
ATOM 1777 N N . GLY A 1 228 ? -35.757 -24.876 50.044 1.00 39.75 228 GLY A N 1
ATOM 1778 C CA . GLY A 1 228 ? -36.722 -24.329 50.990 1.00 39.75 228 GLY A CA 1
ATOM 1779 C C . GLY A 1 228 ? -38.194 -24.717 50.832 1.00 39.75 228 GLY A C 1
ATOM 1780 O O . GLY A 1 228 ? -38.809 -24.508 49.796 1.00 39.75 228 GLY A O 1
ATOM 1781 N N . VAL A 1 229 ? -38.746 -25.063 52.001 1.00 43.38 229 VAL A N 1
ATOM 1782 C CA . VAL A 1 229 ? -40.157 -25.015 52.423 1.00 43.38 229 VAL A CA 1
ATOM 1783 C C . VAL A 1 229 ? -40.994 -26.263 52.117 1.00 43.38 229 VAL A C 1
ATOM 1785 O O . VAL A 1 229 ? -41.337 -26.530 50.971 1.00 43.38 229 VAL A O 1
ATOM 1788 N N . GLY A 1 230 ? -41.390 -26.962 53.190 1.00 37.56 230 GLY A N 1
ATOM 1789 C CA . GLY A 1 230 ? -42.417 -28.008 53.191 1.00 37.56 230 GLY A CA 1
ATOM 1790 C C . GLY A 1 230 ? -42.073 -29.177 54.088 1.00 37.56 230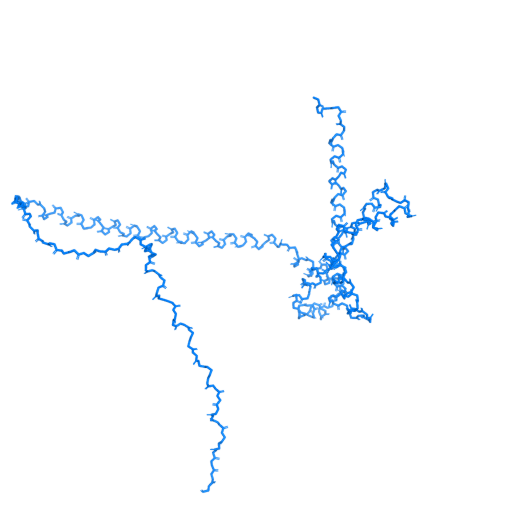 GLY A C 1
ATOM 1791 O O . GLY A 1 230 ? -41.609 -30.189 53.528 1.00 37.56 230 GLY A O 1
#

Secondary structure (DSSP, 8-state):
--SSS-HHHHHHHHHHHHHHHHHHHHHHHHHHHHHHHH---TTHHHHHHHHHHHHHS-TTTTHHHHHHHHHHTT-TTSHHHHHHHHS--HHHHHHHHHHHHHS-HHHHHHHHHTT--HHHHIIIIIHHHHS--HHHHHHHHHHHHHHHHHHHHHHHHHHHHHHHHHHHHHHHHTTTTTS-------------------------S-SSS---S--------S--------

Radius of gyration: 36.7 Å; Cα contacts (8 Å, |Δi|>4): 82; chains: 1; bounding box: 94×80×81 Å

Foldseek 3Di:
DPPPDPVVVVVVVVVVLVVVLVVLQLVQLLVLLCCLQPPDDPCSVVVLVVLVVLVVDPVVVVPVVLQVVLVVVVCNPDSVSVSVSRNYHSVSNNVSNVLSNPDDCVVVVVVVVVVQDPVSCSVPPVVVVPDDDPVVVVVVVVVVVVVVVVVVVVVVVVVVVVVVVVVVVVVVVVVVPPPDDDDDDDDDDDDDDDDDDDDDDDDDPPPPPPDPPDDDPPPPDDDDDDDDDD